Protein AF-H6URY9-F1 (afdb_monomer)

Nearest PDB structures (foldseek):
  5y58-assembly3_F  TM=8.032E-01  e=5.642E-07  Saccharomyces cerevisiae S288C
  6erh-assembly1_A  TM=6.599E-01  e=1.636E-07  Homo sapiens
  6erh-assembly2_C  TM=6.118E-01  e=6.758E-08  Homo sapiens
  8asc-assembly1_A  TM=6.530E-01  e=1.735E-07  Homo sapiens
  7axz-assembly1_A  TM=6.475E-01  e=1.735E-07  Homo sapiens

Secondary structure (DSSP, 8-state):
-----------SSHHHHHTTS----PPPPEEEEEEEESSSS-EEEEEEEES--PPPPPPPPPB-TTS-TT-TT---BPP-----B-SS-TT-BPPGGG--EEEEETTEEEEE-HHHHHHHS------EEEEEEEEGGGS-GGG--S--EEEEEPTT-HHHHHHHHHHHHHHHHTTEEEEE-

Organism: Nicotiana benthamiana (NCBI:txid4100)

Solvent-accessible surface area (backbone atoms only — not comparable to full-atom values): 11894 Å² total; per-residue (Å²): 135,86,82,83,81,85,80,91,76,90,66,95,45,79,73,57,46,62,72,66,60,71,67,83,89,70,81,81,60,70,80,43,77,50,51,38,30,69,46,102,84,46,66,37,45,29,33,30,30,63,73,46,75,90,83,75,79,82,80,85,77,62,74,50,88,84,56,72,92,84,50,96,79,66,69,48,62,67,83,84,85,86,86,51,56,42,89,91,43,75,87,44,72,57,58,76,88,79,62,66,54,66,45,74,60,82,96,44,73,48,75,46,49,73,68,57,50,61,71,71,48,86,80,81,78,96,60,43,36,53,76,48,76,44,55,48,83,78,64,52,79,87,74,67,84,72,75,49,68,42,82,42,46,38,88,89,42,64,67,29,39,51,54,51,50,52,51,55,48,52,29,60,74,70,48,38,39,77,44,69,80

pLDDT: mean 84.29, std 11.4, range [41.81, 96.44]

Sequence (181 aa):
SNKSSSKVVHVETPTSLLGALRTRNISPVTIYRGDFEVSSQLKIKGWVYKKTSEEKFPTLKKYSEKAPPTDKFATHEIKVDYEYKSIEDPNKVVPPEQRIKGFRYGPQVVPISSAELEAVKFKPEKSVKLLGFTDASNIMRHYYLKDVNIFIAEPGNKKAILALSSLARAMKEMNKVAIVR

InterPro domains:
  IPR006164 Ku70/Ku80, DNA-binding domain [PF02735] (40-181)
  IPR016194 SPOC-like, C-terminal domain superfamily [G3DSA:2.40.290.10] (29-181)
  IPR016194 SPOC-like, C-terminal domain superfamily [SSF100939] (28-181)

Mean predicted aligned error: 11.03 Å

Radius of gyration: 26.51 Å; Cα contacts (8 Å, |Δi|>4): 180; chains: 1; bounding box: 69×48×67 Å

Structure (mmCIF, N/CA/C/O backbone):
data_AF-H6URY9-F1
#
_entry.id   AF-H6URY9-F1
#
loop_
_atom_site.group_PDB
_atom_site.id
_atom_site.type_symbol
_atom_site.label_atom_id
_atom_site.label_alt_id
_atom_site.label_comp_id
_atom_site.label_asym_id
_atom_site.label_entity_id
_atom_site.label_seq_id
_atom_site.pdbx_PDB_ins_code
_atom_site.Cartn_x
_atom_site.Cartn_y
_atom_site.Cartn_z
_atom_site.occupancy
_atom_site.B_iso_or_equiv
_atom_site.auth_seq_id
_atom_site.auth_comp_id
_atom_site.auth_asym_id
_atom_site.auth_atom_id
_atom_site.pdbx_PDB_model_num
ATOM 1 N N . SER A 1 1 ? 29.667 -2.162 27.105 1.00 41.81 1 SER A N 1
ATOM 2 C CA . SER A 1 1 ? 29.555 -3.520 27.675 1.00 41.81 1 SER A CA 1
ATOM 3 C C . SER A 1 1 ? 28.432 -4.253 26.953 1.00 41.81 1 SER A C 1
ATOM 5 O O . SER A 1 1 ? 27.267 -4.017 27.250 1.00 41.81 1 SER A O 1
ATOM 7 N N . ASN A 1 2 ? 28.759 -5.040 25.921 1.00 44.47 2 ASN A N 1
ATOM 8 C CA . ASN A 1 2 ? 27.774 -5.823 25.167 1.00 44.47 2 ASN A CA 1
ATOM 9 C C . ASN A 1 2 ? 27.495 -7.119 25.933 1.00 44.47 2 ASN A C 1
ATOM 11 O O . ASN A 1 2 ? 28.266 -8.069 25.848 1.00 44.47 2 ASN A O 1
ATOM 15 N N . LYS A 1 3 ? 26.407 -7.146 26.708 1.00 51.72 3 LYS A N 1
ATOM 16 C CA . LYS A 1 3 ? 25.927 -8.372 27.353 1.00 51.72 3 LYS A CA 1
ATOM 17 C C . LYS A 1 3 ? 25.322 -9.281 26.281 1.00 51.72 3 LYS A C 1
ATOM 19 O O . LYS A 1 3 ? 24.212 -9.038 25.816 1.00 51.72 3 LYS A O 1
ATOM 24 N N . SER A 1 4 ? 26.047 -10.317 25.876 1.00 56.28 4 SER A N 1
ATOM 25 C CA . SER A 1 4 ? 25.497 -11.403 25.067 1.00 56.28 4 SER A CA 1
ATOM 26 C C . SER A 1 4 ? 24.510 -12.210 25.915 1.00 56.28 4 SER A C 1
ATOM 28 O O . SER A 1 4 ? 24.915 -12.851 26.882 1.00 56.28 4 SER A O 1
ATOM 30 N N . SER A 1 5 ? 23.219 -12.176 25.581 1.00 62.44 5 SER A N 1
ATOM 31 C CA . SER A 1 5 ? 22.217 -13.055 26.194 1.00 62.44 5 SER A CA 1
ATOM 32 C C . SER A 1 5 ? 22.047 -14.315 25.345 1.00 62.44 5 SER A C 1
ATOM 34 O O . SER A 1 5 ? 21.659 -14.209 24.179 1.00 62.44 5 SER A O 1
ATOM 36 N N . SER A 1 6 ? 22.283 -15.495 25.913 1.00 63.84 6 SER A N 1
ATOM 37 C CA . SER A 1 6 ? 21.872 -16.770 25.320 1.00 63.84 6 SER A CA 1
ATOM 38 C C . SER A 1 6 ? 20.528 -17.201 25.914 1.00 63.84 6 SER A C 1
ATOM 40 O O . SER A 1 6 ? 20.263 -17.010 27.100 1.00 63.84 6 SER A O 1
ATOM 42 N N . LYS A 1 7 ? 19.644 -17.753 25.078 1.00 65.69 7 LYS A N 1
ATOM 43 C CA . LYS A 1 7 ? 18.378 -18.360 25.506 1.00 65.69 7 LYS A CA 1
ATOM 44 C C . LYS A 1 7 ? 18.377 -19.803 25.024 1.00 65.69 7 LYS A C 1
ATOM 46 O O . LYS A 1 7 ? 18.413 -20.036 23.820 1.00 65.69 7 LYS A O 1
ATOM 51 N N . VAL A 1 8 ? 18.352 -20.749 25.957 1.00 75.06 8 VAL A N 1
ATOM 52 C CA . VAL A 1 8 ? 18.212 -22.175 25.644 1.00 75.06 8 VAL A CA 1
ATOM 53 C C . VAL A 1 8 ? 16.733 -22.451 25.383 1.00 75.06 8 VAL A C 1
ATOM 55 O O . VAL A 1 8 ? 15.881 -22.080 26.190 1.00 75.06 8 VAL A O 1
ATOM 58 N N . VAL A 1 9 ? 16.421 -23.041 24.231 1.00 70.19 9 VAL A N 1
ATOM 59 C CA . VAL A 1 9 ? 15.061 -23.446 23.856 1.00 70.19 9 VAL A CA 1
ATOM 60 C C . VAL A 1 9 ? 15.111 -24.934 23.545 1.00 70.19 9 VAL A C 1
ATOM 62 O O . VAL A 1 9 ? 15.796 -25.340 22.609 1.00 70.19 9 VAL A O 1
ATOM 65 N N . HIS A 1 10 ? 14.416 -25.743 24.344 1.00 74.75 10 HIS A N 1
ATOM 66 C CA . HIS A 1 10 ? 14.237 -27.160 24.048 1.00 74.75 10 HIS A CA 1
ATOM 67 C C . HIS A 1 10 ? 13.229 -27.310 22.912 1.00 74.75 10 HIS A C 1
ATOM 69 O O . HIS A 1 10 ? 12.157 -26.708 22.930 1.00 74.75 10 HIS A O 1
ATOM 75 N N . VAL A 1 11 ? 13.618 -28.077 21.899 1.00 75.50 11 VAL A N 1
ATOM 76 C CA . VAL A 1 11 ? 12.842 -28.298 20.684 1.00 75.50 11 VAL A CA 1
ATOM 77 C C . VAL A 1 11 ? 12.473 -29.776 20.637 1.00 75.50 11 VAL A C 1
ATOM 79 O O . VAL A 1 11 ? 13.359 -30.621 20.586 1.00 75.50 11 VAL A O 1
ATOM 82 N N . GLU A 1 12 ? 11.175 -30.077 20.668 1.00 78.25 12 GLU A N 1
ATOM 83 C CA . GLU A 1 12 ? 10.654 -31.454 20.631 1.00 78.25 12 GLU A CA 1
ATOM 84 C C . GLU A 1 12 ? 10.686 -32.061 19.217 1.00 78.25 12 GLU A C 1
ATOM 86 O O . GLU A 1 12 ? 10.840 -33.270 19.068 1.00 78.25 12 GLU A O 1
ATOM 91 N N . THR A 1 13 ? 10.598 -31.229 18.170 1.00 79.94 13 THR A N 1
ATOM 92 C CA . THR A 1 13 ? 10.466 -31.672 16.772 1.00 79.94 13 THR A CA 1
ATOM 93 C C . THR A 1 13 ? 11.401 -30.873 15.853 1.00 79.94 13 THR A C 1
ATOM 95 O O . THR A 1 13 ? 11.504 -29.657 16.012 1.00 79.94 13 THR A O 1
ATOM 98 N N . PRO A 1 14 ? 12.043 -31.475 14.831 1.00 71.81 14 PRO A N 1
ATOM 99 C CA . PRO A 1 14 ? 12.942 -30.755 13.916 1.00 71.81 14 PRO A CA 1
ATOM 100 C C . PRO A 1 14 ? 12.307 -29.537 13.219 1.00 71.81 14 PRO A C 1
ATOM 102 O O . PRO A 1 14 ? 12.987 -28.555 12.936 1.00 71.81 14 PRO A O 1
ATOM 105 N N . THR A 1 15 ? 10.993 -29.546 12.986 1.00 72.38 15 THR A N 1
ATOM 106 C CA . THR A 1 15 ? 10.238 -28.400 12.448 1.00 72.38 15 THR A CA 1
ATOM 107 C C . THR A 1 15 ? 10.170 -27.217 13.408 1.00 72.38 15 THR A C 1
ATOM 109 O O . THR A 1 15 ? 10.201 -26.073 12.958 1.00 72.38 15 THR A O 1
ATOM 112 N N . SER A 1 16 ? 10.150 -27.441 14.723 1.00 68.69 16 SER A N 1
ATOM 113 C CA . SER A 1 16 ? 10.204 -26.354 15.709 1.00 68.69 16 SER A CA 1
ATOM 114 C C . SER A 1 16 ? 11.592 -25.696 15.761 1.00 68.69 16 SER A C 1
ATOM 116 O O . SER A 1 16 ? 11.716 -24.559 16.217 1.00 68.69 16 SER A O 1
ATOM 118 N N . LEU A 1 17 ? 12.621 -26.347 15.200 1.00 68.75 17 LEU A N 1
ATOM 119 C CA . LEU A 1 17 ? 13.966 -25.790 15.023 1.00 68.75 17 LEU A CA 1
ATOM 120 C C . LEU A 1 17 ? 13.996 -24.699 13.937 1.00 68.75 17 LEU A C 1
ATOM 122 O O . LEU A 1 17 ? 14.760 -23.743 14.053 1.00 68.75 17 LEU A O 1
ATOM 126 N N . LEU A 1 18 ? 13.100 -24.755 12.942 1.00 64.38 18 LEU A N 1
ATOM 127 C CA . LEU A 1 18 ? 12.929 -23.661 11.973 1.00 64.38 18 LEU A CA 1
ATOM 128 C C . LEU A 1 18 ? 12.463 -22.364 12.654 1.00 64.38 18 LEU A C 1
ATOM 130 O O . LEU A 1 18 ? 12.861 -21.282 12.237 1.00 64.38 18 LEU A O 1
ATOM 134 N N . GLY A 1 19 ? 11.685 -22.461 13.738 1.00 61.69 19 GLY A N 1
ATOM 135 C CA . GLY A 1 19 ? 11.339 -21.315 14.588 1.00 61.69 19 GLY A CA 1
ATOM 136 C C . GLY A 1 19 ? 12.490 -20.831 15.484 1.00 61.69 19 GLY A C 1
ATOM 137 O O . GLY A 1 19 ? 12.445 -19.707 15.984 1.00 61.69 19 GLY A O 1
ATOM 138 N N . ALA A 1 20 ? 13.526 -21.656 15.683 1.00 62.00 20 ALA A N 1
ATOM 139 C CA . ALA A 1 20 ? 14.731 -21.304 16.436 1.00 62.00 20 ALA A CA 1
ATOM 140 C C . ALA A 1 20 ? 15.759 -20.540 15.580 1.00 62.00 20 ALA A C 1
ATOM 142 O O . ALA A 1 20 ? 16.543 -19.754 16.121 1.00 62.00 20 ALA A O 1
ATOM 143 N N . LEU A 1 21 ? 15.727 -20.709 14.251 1.00 61.88 21 LEU A N 1
ATOM 144 C CA . LEU A 1 21 ? 16.451 -19.860 13.305 1.00 61.88 21 LEU A CA 1
ATOM 145 C C . LEU A 1 21 ? 15.801 -18.478 13.292 1.00 61.88 21 LEU A C 1
ATOM 147 O O . LEU A 1 21 ? 14.872 -18.191 12.539 1.00 61.88 21 LEU A O 1
ATOM 151 N N . ARG A 1 22 ? 16.281 -17.606 14.177 1.00 57.78 22 ARG A N 1
ATOM 152 C CA . ARG A 1 22 ? 15.787 -16.237 14.268 1.00 57.78 22 ARG A CA 1
ATOM 153 C C . ARG A 1 22 ? 16.177 -15.497 12.990 1.00 57.78 22 ARG A C 1
ATOM 155 O O . ARG A 1 22 ? 17.324 -15.083 12.830 1.00 57.78 22 ARG A O 1
ATOM 162 N N . THR A 1 23 ? 15.215 -15.319 12.089 1.00 61.81 23 THR A N 1
ATOM 163 C CA . THR A 1 23 ? 15.325 -14.354 10.994 1.00 61.81 23 THR A CA 1
ATOM 164 C C . THR A 1 23 ? 15.717 -13.001 11.582 1.00 61.81 23 THR A C 1
ATOM 166 O O . THR A 1 23 ? 15.309 -12.660 12.696 1.00 61.81 23 THR A O 1
ATOM 169 N N . ARG A 1 24 ? 16.546 -12.242 10.862 1.00 66.44 24 ARG A N 1
ATOM 170 C CA . ARG A 1 24 ? 17.051 -10.931 11.288 1.00 66.44 24 ARG A CA 1
ATOM 171 C C . ARG A 1 24 ? 15.932 -10.108 11.944 1.00 66.44 24 ARG A C 1
ATOM 173 O O . ARG A 1 24 ? 14.923 -9.817 11.313 1.00 66.44 24 ARG A O 1
ATOM 180 N N . ASN A 1 25 ? 16.110 -9.717 13.208 1.00 70.50 25 ASN A N 1
ATOM 181 C CA . ASN A 1 25 ? 15.161 -8.821 13.871 1.00 70.50 25 ASN A CA 1
ATOM 182 C C . ASN A 1 25 ? 15.296 -7.427 13.249 1.00 70.50 25 ASN A C 1
ATOM 184 O O . ASN A 1 25 ? 16.248 -6.701 13.543 1.00 70.50 25 ASN A O 1
ATOM 188 N N . ILE A 1 26 ? 14.349 -7.059 12.393 1.00 76.94 26 ILE A N 1
ATOM 189 C CA . ILE A 1 26 ? 14.251 -5.722 11.808 1.00 76.94 26 ILE A CA 1
ATOM 190 C C . ILE A 1 26 ? 13.142 -4.974 12.546 1.00 76.94 26 ILE A C 1
ATOM 192 O O . ILE A 1 26 ? 12.042 -5.497 12.726 1.00 76.94 26 ILE A O 1
ATOM 196 N N . SER A 1 27 ? 13.428 -3.751 12.995 1.00 82.94 27 SER A N 1
ATOM 197 C CA . SER A 1 27 ? 12.398 -2.888 13.564 1.00 82.94 27 SER A CA 1
ATOM 198 C C . SER A 1 27 ? 11.383 -2.515 12.477 1.00 82.94 27 SER A C 1
ATOM 200 O O . SER A 1 27 ? 11.773 -2.121 11.375 1.00 82.94 27 SER A O 1
ATOM 202 N N . PRO A 1 28 ? 10.073 -2.639 12.745 1.00 82.69 28 PRO A N 1
ATOM 203 C CA . PRO A 1 28 ? 9.065 -2.347 11.740 1.00 82.69 28 PRO A CA 1
ATOM 204 C C . PRO A 1 28 ? 9.096 -0.859 11.378 1.00 82.69 28 PRO A C 1
ATOM 206 O O . PRO A 1 28 ? 9.055 0.016 12.245 1.00 82.69 28 PRO A O 1
ATOM 209 N N . VAL A 1 29 ? 9.147 -0.572 10.077 1.00 86.19 29 VAL A N 1
ATOM 210 C CA . VAL A 1 29 ? 9.140 0.794 9.541 1.00 86.19 29 VAL A CA 1
ATOM 211 C C . VAL A 1 29 ? 7.721 1.180 9.129 1.00 86.19 29 VAL A C 1
ATOM 213 O O . VAL A 1 29 ? 6.971 0.372 8.579 1.00 86.19 29 VAL A O 1
ATOM 216 N N . THR A 1 30 ? 7.348 2.432 9.393 1.00 88.12 30 THR A N 1
ATOM 217 C CA . THR A 1 30 ? 6.050 2.982 8.988 1.00 88.12 30 THR A CA 1
ATOM 218 C C . THR A 1 30 ? 5.981 3.157 7.471 1.00 88.12 30 THR A C 1
ATOM 220 O O . THR A 1 30 ? 6.820 3.851 6.898 1.00 88.12 30 THR A O 1
ATOM 223 N N . ILE A 1 31 ? 4.953 2.596 6.839 1.00 90.31 31 ILE A N 1
ATOM 224 C CA . ILE A 1 31 ? 4.643 2.762 5.408 1.00 90.31 31 ILE A CA 1
ATOM 225 C C . ILE A 1 31 ? 3.962 4.109 5.158 1.00 90.31 31 ILE A C 1
ATOM 227 O O . ILE A 1 31 ? 4.201 4.770 4.149 1.00 90.31 31 ILE A O 1
ATOM 231 N N . TYR A 1 32 ? 3.096 4.500 6.091 1.00 91.44 32 TYR A N 1
ATOM 232 C CA . TYR A 1 32 ? 2.305 5.717 6.025 1.00 91.44 32 TYR A CA 1
ATOM 233 C C . TYR A 1 32 ? 2.248 6.367 7.402 1.00 91.44 32 TYR A C 1
ATOM 235 O O . TYR A 1 32 ? 2.136 5.679 8.420 1.00 91.44 32 TYR A O 1
ATOM 243 N N . ARG A 1 33 ? 2.335 7.696 7.411 1.00 91.88 33 ARG A N 1
ATOM 244 C CA . ARG A 1 33 ? 2.079 8.551 8.566 1.00 91.88 33 ARG A CA 1
ATOM 245 C C . ARG A 1 33 ? 1.197 9.684 8.078 1.00 91.88 33 ARG A C 1
ATOM 247 O O . ARG A 1 33 ? 1.609 10.418 7.182 1.00 91.88 33 ARG A O 1
ATOM 254 N N . GLY A 1 34 ? 0.013 9.806 8.647 1.00 91.62 34 GLY A N 1
ATOM 255 C CA . GLY A 1 34 ? -0.914 10.848 8.249 1.00 91.62 34 GLY A CA 1
ATOM 256 C C . GLY A 1 34 ? -2.291 10.621 8.834 1.00 91.62 34 GLY A C 1
ATOM 257 O O . GLY A 1 34 ? -2.450 9.929 9.842 1.00 91.62 34 GLY A O 1
ATOM 258 N N . ASP A 1 35 ? -3.275 11.218 8.188 1.00 92.38 35 ASP A N 1
ATOM 259 C CA . ASP A 1 35 ? -4.636 11.254 8.684 1.00 92.38 35 ASP A CA 1
ATOM 260 C C . ASP A 1 35 ? -5.464 10.150 8.016 1.00 92.38 35 ASP A C 1
ATOM 262 O O . ASP A 1 35 ? -5.483 10.005 6.794 1.00 92.38 35 ASP A O 1
ATOM 266 N N . PHE A 1 36 ? -6.160 9.369 8.835 1.00 92.38 36 PHE A N 1
ATOM 267 C CA . PHE A 1 36 ? -7.262 8.520 8.415 1.00 92.38 36 PHE A CA 1
ATOM 268 C C . PHE A 1 36 ? -8.526 9.369 8.335 1.00 92.38 36 PHE A C 1
ATOM 270 O O . PHE A 1 36 ? -9.047 9.828 9.358 1.00 92.38 36 PHE A O 1
ATOM 277 N N . GLU A 1 37 ? -8.988 9.609 7.114 1.00 92.56 37 GLU A N 1
ATOM 278 C CA . GLU A 1 37 ? -10.160 10.434 6.843 1.00 92.56 37 GLU A CA 1
ATOM 279 C C . GLU A 1 37 ? -11.407 9.547 6.814 1.00 92.56 37 GLU A C 1
ATOM 281 O O . GLU A 1 37 ? -11.622 8.781 5.873 1.00 92.56 37 GLU A O 1
ATOM 286 N N . VAL A 1 38 ? -12.228 9.649 7.861 1.00 89.50 38 VAL A N 1
ATOM 287 C CA . VAL A 1 38 ? -13.549 9.000 7.919 1.00 89.50 38 VAL A CA 1
ATOM 288 C C . VAL A 1 38 ? -14.576 9.849 7.173 1.00 89.50 38 VAL A C 1
ATOM 290 O O . VAL A 1 38 ? -15.423 9.333 6.454 1.00 89.50 38 VAL A O 1
ATOM 293 N N . SER A 1 39 ? -14.484 11.167 7.343 1.00 87.25 39 SER A N 1
ATOM 294 C CA . SER A 1 39 ? -15.251 12.170 6.609 1.00 87.25 39 SER A CA 1
ATOM 295 C C . SER A 1 39 ? -14.394 13.423 6.432 1.00 87.25 39 SER A C 1
ATOM 297 O O . SER A 1 39 ? -13.348 13.557 7.070 1.00 87.25 39 SER A O 1
ATOM 299 N N . SER A 1 40 ? -14.842 14.387 5.623 1.00 85.62 40 SER A N 1
ATOM 300 C CA . SER A 1 40 ? -14.128 15.662 5.436 1.00 85.62 40 SER A CA 1
ATOM 301 C C . SER A 1 40 ? -13.874 16.423 6.748 1.00 85.62 40 SER A C 1
ATOM 303 O O . SER A 1 40 ? -12.955 17.236 6.815 1.00 85.62 40 SER A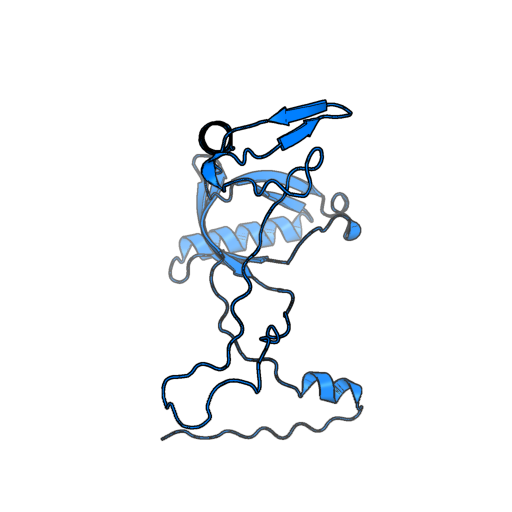 O 1
ATOM 305 N N . GLN A 1 41 ? -14.670 16.154 7.789 1.00 90.69 41 GLN A N 1
ATOM 306 C CA . GLN A 1 41 ? -14.566 16.777 9.111 1.00 90.69 41 GLN A CA 1
ATOM 307 C C . GLN A 1 41 ? -13.866 15.881 10.144 1.00 90.69 41 GLN A C 1
ATOM 309 O O . GLN A 1 41 ? -13.242 16.392 11.073 1.00 90.69 41 GLN A O 1
ATOM 314 N N . LEU A 1 42 ? -13.953 14.554 10.000 1.00 89.94 42 LEU A N 1
ATOM 315 C CA . LEU A 1 42 ? -13.395 13.599 10.953 1.00 89.94 42 LEU A CA 1
ATOM 316 C C . LEU A 1 42 ? -12.096 12.989 10.418 1.00 89.94 42 LEU A C 1
ATOM 318 O O . LEU A 1 42 ? -12.109 12.060 9.606 1.00 89.94 42 LEU A O 1
ATOM 322 N N . LYS A 1 43 ? -10.976 13.495 10.941 1.00 92.62 43 LYS A N 1
ATOM 323 C CA . LYS A 1 43 ? -9.619 13.034 10.631 1.00 92.62 43 LYS A CA 1
ATOM 324 C C . LYS A 1 43 ? -8.944 12.467 11.876 1.00 92.62 43 LYS A C 1
ATOM 326 O O . LYS A 1 43 ? -8.875 13.134 12.909 1.00 92.62 43 LYS A O 1
ATOM 331 N N . ILE A 1 44 ? -8.442 11.239 11.785 1.00 93.62 44 ILE A N 1
ATOM 332 C CA . ILE A 1 44 ? -7.780 10.535 12.890 1.00 93.62 44 ILE A CA 1
ATOM 333 C C . ILE A 1 44 ? -6.315 10.309 12.525 1.00 93.62 44 ILE A C 1
ATOM 335 O O . ILE A 1 44 ? -6.016 9.604 11.570 1.00 93.62 44 ILE A O 1
ATOM 339 N N . LYS A 1 45 ? -5.381 10.854 13.306 1.00 92.94 45 LYS A N 1
ATOM 340 C CA . LYS A 1 45 ? -3.947 10.656 13.052 1.00 92.94 45 LYS A CA 1
ATOM 341 C C . LYS A 1 45 ? -3.523 9.212 13.306 1.00 92.94 45 LYS A C 1
ATOM 343 O O . LYS A 1 45 ? -3.706 8.694 14.413 1.00 92.94 45 LYS A O 1
ATOM 348 N N . GLY A 1 46 ? -2.906 8.578 12.313 1.00 92.19 46 GLY A N 1
ATOM 349 C CA . GLY A 1 46 ? -2.465 7.193 12.412 1.00 92.19 46 GLY A CA 1
ATOM 350 C C . GLY A 1 46 ? -1.239 6.856 11.574 1.00 92.19 46 GLY A C 1
ATOM 351 O O . GLY A 1 46 ? -0.873 7.525 10.604 1.00 92.19 46 GLY A O 1
ATOM 352 N N . TRP A 1 47 ? -0.563 5.804 12.010 1.00 94.00 47 TRP A N 1
ATOM 353 C CA . TRP A 1 47 ? 0.628 5.234 11.413 1.00 94.00 47 TRP A CA 1
ATOM 354 C C . TRP A 1 47 ? 0.325 3.813 10.938 1.00 94.00 47 TRP A C 1
ATOM 356 O O . TRP A 1 47 ? -0.326 3.028 11.630 1.00 94.00 47 TRP A O 1
ATOM 366 N N . VAL A 1 48 ? 0.828 3.468 9.756 1.00 93.06 48 VAL A N 1
ATOM 367 C CA . VAL A 1 48 ? 0.658 2.140 9.158 1.00 93.06 48 VAL A CA 1
ATOM 368 C C . VAL A 1 48 ? 1.980 1.400 9.174 1.00 93.06 48 VAL A C 1
ATOM 370 O O . VAL A 1 48 ? 2.981 1.909 8.670 1.00 93.06 48 VAL A O 1
ATOM 373 N N . TYR A 1 49 ? 1.967 0.176 9.683 1.00 93.00 49 TYR A N 1
ATOM 374 C CA . TYR A 1 49 ? 3.110 -0.728 9.724 1.00 93.00 49 TYR A CA 1
ATOM 375 C C . TYR A 1 49 ? 2.841 -1.978 8.892 1.00 93.00 49 TYR A C 1
ATOM 377 O O . TYR A 1 49 ? 1.699 -2.424 8.791 1.00 93.00 49 TYR A O 1
ATOM 385 N N . LYS A 1 50 ? 3.889 -2.591 8.336 1.00 91.38 50 LYS A N 1
ATOM 386 C CA . LYS A 1 50 ? 3.768 -3.932 7.747 1.00 91.38 50 LYS A CA 1
ATOM 387 C C . LYS A 1 50 ? 3.700 -4.972 8.859 1.00 91.38 50 LYS A C 1
ATOM 389 O O . LYS A 1 50 ? 4.575 -4.994 9.721 1.00 91.38 50 LYS A O 1
ATOM 394 N N . LYS A 1 51 ? 2.688 -5.839 8.823 1.00 88.94 51 LYS A N 1
ATOM 395 C CA . LYS A 1 51 ? 2.609 -7.021 9.696 1.00 88.94 51 LYS A CA 1
ATOM 396 C C . LYS A 1 51 ? 3.345 -8.196 9.084 1.00 88.94 51 LYS A C 1
ATOM 398 O O . LYS A 1 51 ? 4.068 -8.904 9.773 1.00 88.94 51 LYS A O 1
ATOM 403 N N . THR A 1 52 ? 3.112 -8.404 7.796 1.00 86.38 52 THR A N 1
ATOM 404 C CA . THR A 1 52 ? 3.722 -9.471 7.016 1.00 86.38 52 THR A CA 1
ATOM 405 C C . THR A 1 52 ? 4.487 -8.840 5.869 1.00 86.38 52 THR A C 1
ATOM 407 O O . THR A 1 52 ? 4.052 -7.845 5.290 1.00 86.38 52 THR A O 1
ATOM 410 N N . SER A 1 53 ? 5.639 -9.406 5.557 1.00 83.88 53 SER A N 1
ATOM 411 C CA . SER A 1 53 ? 6.395 -9.090 4.355 1.00 83.88 53 SER A CA 1
ATOM 412 C C . SER A 1 53 ? 7.019 -10.386 3.883 1.00 83.88 53 SER A C 1
ATOM 414 O O . SER A 1 53 ? 7.481 -11.177 4.704 1.00 83.88 53 SER A O 1
ATOM 416 N N . GLU A 1 54 ? 7.035 -10.593 2.575 1.00 84.38 54 GLU A N 1
ATOM 417 C CA . GLU A 1 54 ? 7.833 -11.652 1.973 1.00 84.38 54 GLU A CA 1
ATOM 418 C C . GLU A 1 54 ? 9.320 -11.381 2.254 1.00 84.38 54 GLU A C 1
ATOM 420 O O . GLU A 1 54 ? 9.831 -10.304 1.925 1.00 84.38 54 GLU A O 1
ATOM 425 N N . GLU A 1 55 ? 9.997 -12.337 2.893 1.00 82.44 55 GLU A N 1
ATOM 426 C CA . GLU A 1 55 ? 11.442 -12.283 3.109 1.00 82.44 55 GLU A CA 1
ATOM 427 C C . GLU A 1 55 ? 12.135 -12.771 1.838 1.00 82.44 55 GLU A C 1
ATOM 429 O O . GLU A 1 55 ? 11.913 -13.894 1.383 1.00 82.44 55 GLU A O 1
ATOM 434 N N . LYS A 1 56 ? 12.968 -11.915 1.247 1.00 83.25 56 LYS A N 1
ATOM 435 C CA . LYS A 1 56 ? 13.717 -12.245 0.034 1.00 83.25 56 LYS A CA 1
ATOM 436 C C . LYS A 1 56 ? 15.141 -12.618 0.395 1.00 83.25 56 LYS A C 1
ATOM 438 O O . LYS A 1 56 ? 15.789 -11.927 1.180 1.00 83.25 56 LYS A O 1
ATOM 443 N N . PHE A 1 57 ? 15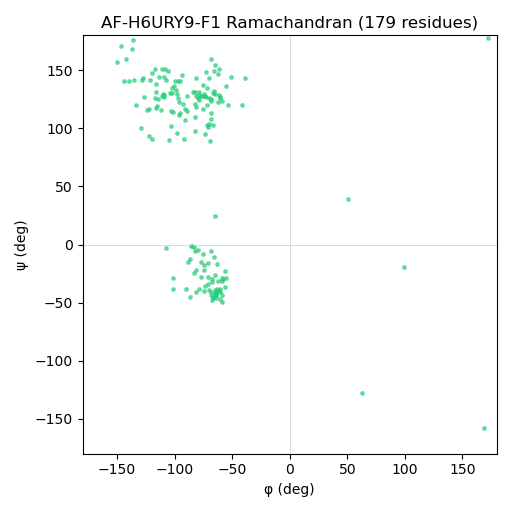.646 -13.677 -0.225 1.00 80.88 57 PHE A N 1
ATOM 444 C CA . PHE A 1 57 ? 17.048 -14.045 -0.088 1.00 80.88 57 PHE A CA 1
ATOM 445 C C . PHE A 1 57 ? 17.963 -12.935 -0.632 1.00 80.88 57 PHE A C 1
ATOM 447 O O . PHE A 1 57 ? 17.602 -12.265 -1.607 1.00 80.88 57 PHE A O 1
ATOM 454 N N . PRO A 1 58 ? 19.153 -12.733 -0.037 1.00 82.94 58 PRO A N 1
ATOM 455 C CA . PRO A 1 58 ? 20.159 -11.838 -0.594 1.00 82.94 58 PRO A CA 1
ATOM 456 C C . PRO A 1 58 ? 20.505 -12.215 -2.039 1.00 82.94 58 PRO A C 1
ATOM 458 O O . PRO A 1 58 ? 20.698 -13.389 -2.355 1.00 82.94 58 PRO A O 1
ATOM 461 N N . THR A 1 59 ? 20.608 -11.217 -2.918 1.00 83.00 59 THR A N 1
ATOM 462 C CA . THR A 1 59 ? 20.970 -11.442 -4.322 1.00 83.00 59 THR A CA 1
ATOM 463 C C . THR A 1 59 ? 22.411 -11.935 -4.433 1.00 83.00 59 THR A C 1
ATOM 465 O O . THR A 1 59 ? 23.330 -11.308 -3.905 1.00 83.00 59 THR A O 1
ATOM 468 N N . LEU A 1 60 ? 22.625 -13.020 -5.178 1.00 82.56 60 LEU A N 1
ATOM 469 C CA . LEU A 1 60 ? 23.961 -13.497 -5.529 1.00 82.56 60 LEU A CA 1
ATOM 470 C C . LEU A 1 60 ? 24.593 -12.551 -6.559 1.00 82.56 60 LEU A C 1
ATOM 472 O O . LEU A 1 60 ? 24.050 -12.353 -7.648 1.00 82.56 60 LEU A O 1
ATOM 476 N N . LYS A 1 61 ? 25.739 -11.954 -6.220 1.00 81.62 61 LYS A N 1
ATOM 477 C CA . LYS A 1 61 ? 26.520 -11.145 -7.164 1.00 81.62 61 LYS A CA 1
ATOM 478 C C . LYS A 1 61 ? 27.377 -12.053 -8.047 1.00 81.62 61 LYS A C 1
ATOM 480 O O . LYS A 1 61 ? 27.900 -13.061 -7.580 1.00 81.62 61 LYS A O 1
ATOM 485 N N . LYS A 1 62 ? 27.531 -11.688 -9.322 1.00 81.75 62 LYS A N 1
ATOM 486 C CA . LYS A 1 62 ? 28.438 -12.382 -10.245 1.00 81.75 62 LYS A CA 1
ATOM 487 C C . LYS A 1 62 ? 29.878 -11.947 -9.955 1.00 81.75 62 LYS A C 1
ATOM 489 O O . LYS A 1 62 ? 30.157 -10.748 -9.946 1.00 81.75 62 LYS A O 1
ATOM 494 N N . TYR A 1 63 ? 30.763 -12.919 -9.757 1.00 80.00 63 TYR A N 1
ATOM 495 C CA . TYR A 1 63 ? 32.188 -12.715 -9.500 1.00 80.00 63 TYR A CA 1
ATOM 496 C C . TYR A 1 63 ? 33.030 -13.245 -10.664 1.00 80.00 63 TYR A C 1
ATOM 498 O O . TYR A 1 63 ? 32.666 -14.248 -11.280 1.00 80.00 63 TYR A O 1
ATOM 506 N N . SER A 1 64 ? 34.138 -12.564 -10.968 1.00 77.94 64 SER A N 1
ATOM 507 C CA . SER A 1 64 ? 35.141 -13.010 -11.945 1.00 77.94 64 SER A CA 1
ATOM 508 C C . SER A 1 64 ? 36.479 -13.259 -11.257 1.00 77.94 64 SER A C 1
ATOM 510 O O . SER A 1 64 ? 36.980 -12.391 -10.548 1.00 77.94 64 SER A O 1
ATOM 512 N N . GLU A 1 65 ? 37.086 -14.413 -11.526 1.00 71.75 65 GLU A N 1
ATOM 513 C CA . GLU A 1 65 ? 38.422 -14.791 -11.036 1.00 71.75 65 GLU A CA 1
ATOM 514 C C . GLU A 1 65 ? 39.562 -14.157 -11.854 1.00 71.75 65 GLU A C 1
ATOM 516 O O . GLU A 1 65 ? 40.731 -14.302 -11.516 1.00 71.75 65 GLU A O 1
ATOM 521 N N . LYS A 1 66 ? 39.242 -13.437 -12.941 1.00 70.81 66 LYS A N 1
ATOM 522 C CA . LYS A 1 66 ? 40.233 -12.832 -13.852 1.00 70.81 66 LYS A CA 1
ATOM 523 C C . LYS A 1 66 ? 40.782 -11.479 -13.380 1.00 70.81 66 LYS A C 1
ATOM 525 O O . LYS A 1 66 ? 41.589 -10.881 -14.089 1.00 70.81 66 LYS A O 1
ATOM 530 N N . ALA A 1 67 ? 40.316 -10.953 -12.247 1.00 62.25 67 ALA A N 1
ATOM 531 C CA . ALA A 1 67 ? 40.823 -9.694 -11.710 1.00 62.25 67 ALA A CA 1
ATOM 532 C C . ALA A 1 67 ? 42.210 -9.911 -11.066 1.00 62.25 67 ALA A C 1
ATOM 534 O O . ALA A 1 67 ? 42.393 -10.911 -10.372 1.00 62.25 67 ALA A O 1
ATOM 535 N N . PRO A 1 68 ? 43.197 -9.016 -11.275 1.00 64.06 68 PRO A N 1
ATOM 536 C CA . PRO A 1 68 ? 44.520 -9.177 -10.684 1.00 64.06 68 PRO A CA 1
ATOM 537 C C . PRO A 1 68 ? 44.430 -9.169 -9.148 1.00 64.06 68 PRO A C 1
ATOM 539 O O . PRO A 1 68 ? 43.881 -8.219 -8.585 1.00 64.06 68 PRO A O 1
ATOM 542 N N . PRO A 1 69 ? 45.000 -10.165 -8.447 1.00 60.22 69 PRO A N 1
ATOM 543 C CA . PRO A 1 69 ? 44.912 -10.273 -6.986 1.00 60.22 69 PRO A CA 1
ATOM 544 C C . PRO A 1 69 ? 45.685 -9.174 -6.230 1.00 60.22 69 PRO A C 1
ATOM 546 O O . PRO A 1 69 ? 45.620 -9.098 -5.006 1.00 60.22 69 PRO A O 1
ATOM 549 N N . THR A 1 70 ? 46.435 -8.329 -6.940 1.00 63.09 70 THR A N 1
ATOM 550 C CA . THR A 1 70 ? 47.395 -7.375 -6.370 1.00 63.09 70 THR A CA 1
ATOM 551 C C . THR A 1 70 ? 46.790 -6.011 -6.011 1.00 63.09 70 THR A C 1
ATOM 553 O O . THR A 1 70 ? 47.419 -5.248 -5.278 1.00 63.09 70 THR A O 1
ATOM 556 N N . ASP A 1 71 ? 45.591 -5.677 -6.499 1.00 66.19 71 ASP A N 1
ATOM 557 C CA . ASP A 1 71 ? 45.011 -4.341 -6.328 1.00 66.19 71 ASP A CA 1
ATOM 558 C C . ASP A 1 71 ? 43.956 -4.304 -5.206 1.00 66.19 71 ASP A C 1
ATOM 560 O O . ASP A 1 71 ? 42.889 -4.914 -5.293 1.00 66.19 71 ASP A O 1
ATOM 564 N N . LYS A 1 72 ? 44.250 -3.562 -4.129 1.00 61.09 72 LYS A N 1
ATOM 565 C CA . LYS A 1 72 ? 43.420 -3.465 -2.910 1.00 61.09 72 LYS A CA 1
ATOM 566 C C . LYS A 1 72 ? 42.060 -2.792 -3.146 1.00 61.09 72 LYS A C 1
ATOM 568 O O . LYS A 1 72 ? 41.206 -2.839 -2.262 1.00 61.09 72 LYS A O 1
ATOM 573 N N . PHE A 1 73 ? 41.857 -2.182 -4.314 1.00 60.34 73 PHE A N 1
ATOM 574 C CA . PHE A 1 73 ? 40.608 -1.529 -4.716 1.00 60.34 73 PHE A CA 1
ATOM 575 C C . PHE A 1 73 ? 39.823 -2.301 -5.792 1.00 60.34 73 PHE A C 1
ATOM 577 O O . PHE A 1 73 ? 38.710 -1.893 -6.138 1.00 60.34 73 PHE A O 1
ATOM 584 N N . ALA A 1 74 ? 40.345 -3.424 -6.301 1.00 59.78 74 ALA A N 1
ATOM 585 C CA . ALA A 1 74 ? 39.689 -4.198 -7.351 1.00 59.78 74 ALA A CA 1
ATOM 586 C C . ALA A 1 74 ? 38.482 -4.974 -6.800 1.00 59.78 74 ALA A C 1
ATOM 588 O O . ALA A 1 74 ? 38.572 -6.095 -6.291 1.00 59.78 74 ALA A O 1
ATOM 589 N N . THR A 1 75 ? 37.304 -4.372 -6.928 1.00 61.25 75 THR A N 1
ATOM 590 C CA . THR A 1 75 ? 36.025 -5.043 -6.702 1.00 61.25 75 THR A CA 1
ATOM 591 C C . THR A 1 75 ? 35.862 -6.060 -7.830 1.00 61.25 75 THR A C 1
ATOM 593 O O . THR A 1 75 ? 35.642 -5.679 -8.973 1.00 61.25 75 THR A O 1
ATOM 596 N N . HIS A 1 76 ? 35.997 -7.356 -7.533 1.00 65.06 76 HIS A N 1
ATOM 597 C CA . HIS A 1 76 ? 35.852 -8.487 -8.471 1.00 65.06 76 HIS A CA 1
ATOM 598 C C . HIS A 1 76 ? 34.411 -8.634 -9.032 1.00 65.06 76 HIS A C 1
ATOM 600 O O . HIS A 1 76 ? 33.965 -9.723 -9.400 1.00 65.06 76 HIS A O 1
ATOM 606 N N . GLU A 1 77 ? 33.653 -7.538 -9.040 1.00 71.56 77 GLU A N 1
ATOM 607 C CA . GLU A 1 77 ? 32.275 -7.419 -9.475 1.00 71.56 77 GLU A CA 1
ATOM 608 C C . GLU A 1 77 ? 32.221 -7.295 -11.000 1.00 71.56 77 GLU A C 1
ATOM 610 O O . GLU A 1 77 ? 32.873 -6.444 -11.608 1.00 71.56 77 GLU A O 1
ATOM 615 N N . ILE A 1 78 ? 31.407 -8.140 -11.630 1.00 78.06 78 ILE A N 1
ATOM 616 C CA . ILE A 1 78 ? 31.190 -8.093 -13.077 1.00 78.06 78 ILE A CA 1
ATOM 617 C C . ILE A 1 78 ? 30.158 -7.004 -13.393 1.00 78.06 78 ILE A C 1
ATOM 619 O O . ILE A 1 78 ? 28.996 -7.108 -12.991 1.00 78.06 78 ILE A O 1
ATOM 623 N N . LYS A 1 79 ? 30.561 -5.991 -14.167 1.00 80.19 79 LYS A N 1
ATOM 624 C CA . LYS A 1 79 ? 29.632 -5.062 -14.827 1.00 80.19 79 LYS A CA 1
ATOM 625 C C . LYS A 1 79 ? 29.128 -5.696 -16.123 1.00 80.19 79 LYS A C 1
ATOM 627 O O . LYS A 1 79 ? 29.914 -6.240 -16.892 1.00 80.19 79 LYS A O 1
ATOM 632 N N . VAL A 1 80 ? 27.814 -5.670 -16.330 1.00 81.19 80 VAL A N 1
ATOM 633 C CA . VAL A 1 80 ? 27.158 -6.216 -17.525 1.00 81.19 80 VAL A CA 1
ATOM 634 C C . VAL A 1 80 ? 26.591 -5.052 -18.321 1.00 81.19 80 VAL A C 1
ATOM 636 O O . VAL A 1 80 ? 25.672 -4.388 -17.842 1.00 81.19 80 VAL A O 1
ATOM 639 N N . ASP A 1 81 ? 27.112 -4.849 -19.528 1.00 84.81 81 ASP A N 1
ATOM 640 C CA . ASP A 1 81 ? 26.586 -3.876 -20.482 1.00 84.81 81 ASP A CA 1
ATOM 641 C C . ASP A 1 81 ? 25.700 -4.578 -21.518 1.00 84.81 81 ASP A C 1
ATOM 643 O O . ASP A 1 81 ? 25.977 -5.701 -21.943 1.00 84.81 81 ASP A O 1
ATOM 647 N N . TYR A 1 82 ? 24.598 -3.924 -21.892 1.00 85.06 82 TYR A N 1
ATOM 648 C CA . TYR A 1 82 ? 23.614 -4.459 -22.832 1.00 85.06 82 TYR A CA 1
ATOM 649 C C . TYR A 1 82 ? 23.580 -3.631 -24.113 1.00 85.06 82 TYR A C 1
ATOM 651 O O . TYR A 1 82 ? 23.308 -2.427 -24.085 1.00 85.06 82 TYR A O 1
ATOM 659 N N . GLU A 1 83 ? 23.754 -4.306 -25.244 1.00 86.06 83 GLU A N 1
ATOM 660 C CA . GLU A 1 83 ? 23.572 -3.733 -26.574 1.00 86.06 83 GLU A CA 1
ATOM 661 C C . GLU A 1 83 ? 22.230 -4.170 -27.164 1.00 86.06 83 GLU A C 1
ATOM 663 O O . GLU A 1 83 ? 21.854 -5.340 -27.102 1.00 86.06 83 GLU A O 1
ATOM 668 N N . TYR A 1 84 ? 21.502 -3.217 -27.749 1.00 84.81 84 TYR A N 1
ATOM 669 C CA . TYR A 1 84 ? 20.222 -3.466 -28.411 1.00 84.81 84 TYR A CA 1
ATOM 670 C C . TYR A 1 84 ? 20.407 -3.304 -29.915 1.00 84.81 84 TYR A C 1
ATOM 672 O O . TYR A 1 84 ? 20.902 -2.273 -30.374 1.00 84.81 84 TYR A O 1
ATOM 680 N N . LYS A 1 85 ? 20.003 -4.322 -30.671 1.00 87.00 85 LYS A N 1
ATOM 681 C CA . LYS A 1 85 ? 20.124 -4.383 -32.131 1.00 87.00 85 LYS A CA 1
ATOM 682 C C . LYS A 1 85 ? 18.746 -4.307 -32.780 1.00 87.00 85 LYS A C 1
ATOM 684 O O . LYS A 1 85 ? 17.756 -4.697 -32.157 1.00 87.00 85 LYS A O 1
ATOM 689 N N . SER A 1 86 ? 18.687 -3.776 -34.000 1.00 84.56 86 SER A N 1
ATOM 690 C CA . SER A 1 86 ? 17.444 -3.759 -34.778 1.00 84.56 86 SER A CA 1
ATOM 691 C C . SER A 1 86 ? 17.017 -5.182 -35.147 1.00 84.56 86 SER A C 1
ATOM 693 O O . SER A 1 86 ? 17.856 -6.063 -35.323 1.00 84.56 86 SER A O 1
ATOM 695 N N . ILE A 1 87 ? 15.706 -5.397 -35.270 1.00 83.69 87 ILE A N 1
ATOM 696 C CA . ILE A 1 87 ? 15.139 -6.669 -35.740 1.00 83.69 87 ILE A CA 1
ATOM 697 C C . ILE A 1 87 ? 15.363 -6.824 -37.251 1.00 83.69 87 ILE A C 1
ATOM 699 O O . ILE A 1 87 ? 15.608 -7.930 -37.717 1.00 83.69 87 ILE A O 1
ATOM 703 N N . GLU A 1 88 ? 15.298 -5.718 -37.997 1.00 84.94 88 GLU A N 1
ATOM 704 C CA . GLU A 1 88 ? 15.465 -5.699 -39.456 1.00 84.94 88 GLU A CA 1
ATOM 705 C C . GLU A 1 88 ? 16.935 -5.890 -39.859 1.00 84.94 88 GLU A C 1
ATOM 707 O O . GLU A 1 88 ? 17.230 -6.659 -40.766 1.00 84.94 88 GLU A O 1
ATOM 712 N N . ASP A 1 89 ? 17.859 -5.262 -39.121 1.00 86.19 89 ASP A N 1
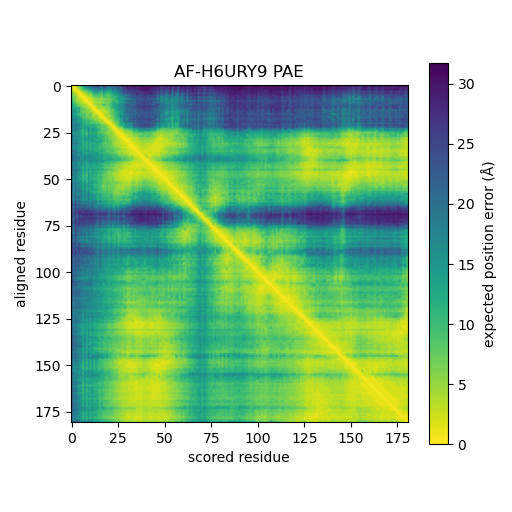ATOM 713 C CA . ASP A 1 89 ? 19.301 -5.306 -39.379 1.00 86.19 89 ASP A CA 1
ATOM 714 C C . ASP A 1 89 ? 20.089 -5.679 -38.108 1.00 86.19 89 ASP A C 1
ATOM 716 O O . ASP A 1 89 ? 20.390 -4.807 -37.280 1.00 86.19 89 ASP A O 1
ATOM 720 N N . PRO A 1 90 ? 20.519 -6.946 -37.956 1.00 82.56 90 PRO A N 1
ATOM 721 C CA . PRO A 1 90 ? 21.264 -7.412 -36.780 1.00 82.56 90 PRO A CA 1
ATOM 722 C C . PRO A 1 90 ? 22.639 -6.752 -36.575 1.00 82.56 90 PRO A C 1
ATOM 724 O O . PRO A 1 90 ? 23.213 -6.827 -35.485 1.00 82.56 90 PRO A O 1
ATOM 727 N N . ASN A 1 91 ? 23.191 -6.107 -37.606 1.00 84.25 91 ASN A N 1
ATOM 728 C CA . ASN A 1 91 ? 24.477 -5.407 -37.529 1.00 84.25 91 ASN A CA 1
ATOM 729 C C . ASN A 1 91 ? 24.346 -3.961 -37.032 1.00 84.25 91 ASN A C 1
ATOM 731 O O . ASN A 1 91 ? 25.350 -3.344 -36.679 1.00 84.25 91 ASN A O 1
ATOM 735 N N . LYS A 1 92 ? 23.126 -3.415 -36.969 1.00 85.38 92 LYS A N 1
ATOM 736 C CA . LYS A 1 92 ? 22.890 -2.033 -36.555 1.00 85.38 92 LYS A CA 1
ATOM 737 C C . LYS A 1 92 ? 22.539 -1.971 -35.071 1.00 85.38 92 LYS A C 1
ATOM 739 O O . LYS A 1 92 ? 21.466 -2.404 -34.645 1.00 85.38 92 LYS A O 1
ATOM 744 N N . VAL A 1 93 ? 23.448 -1.404 -34.283 1.00 84.88 93 VAL A N 1
ATOM 745 C CA . VAL A 1 93 ? 23.218 -1.118 -32.862 1.00 84.88 93 VAL A CA 1
ATOM 746 C C . VAL A 1 93 ? 22.373 0.149 -32.742 1.00 84.88 93 VAL A C 1
ATOM 748 O O . VAL A 1 93 ? 22.693 1.170 -33.347 1.00 84.88 93 VAL A O 1
ATOM 751 N N . VAL A 1 94 ? 21.285 0.087 -31.971 1.00 84.00 94 VAL A N 1
ATOM 752 C CA . VAL A 1 94 ? 20.362 1.214 -31.764 1.00 84.00 94 VAL A CA 1
ATOM 753 C C . VAL A 1 94 ? 20.809 2.018 -30.537 1.00 84.00 94 VAL A C 1
ATOM 755 O O . VAL A 1 94 ? 20.779 1.472 -29.426 1.00 84.00 94 VAL A O 1
ATOM 758 N N . PRO A 1 95 ? 21.195 3.300 -30.678 1.00 85.38 95 PRO A N 1
ATOM 759 C CA . PRO A 1 95 ? 21.568 4.160 -29.554 1.00 85.38 95 PRO A CA 1
ATOM 760 C C . PRO A 1 95 ? 20.409 4.368 -28.569 1.00 85.38 95 PRO A C 1
ATOM 762 O O . PRO A 1 95 ? 19.256 4.361 -28.993 1.00 85.38 95 PRO A O 1
ATOM 765 N N . PRO A 1 96 ? 20.676 4.591 -27.268 1.00 81.50 96 PRO A N 1
ATOM 766 C CA . PRO A 1 96 ? 19.635 4.764 -26.251 1.00 81.50 96 PRO A CA 1
ATOM 767 C C . PRO A 1 96 ? 18.684 5.936 -26.526 1.00 81.50 96 PRO A C 1
ATOM 769 O O . PRO A 1 96 ? 17.508 5.834 -26.201 1.00 81.50 96 PRO A O 1
ATOM 772 N N . GLU A 1 97 ? 19.162 7.002 -27.166 1.00 82.62 97 GLU A N 1
ATOM 773 C CA . GLU A 1 97 ? 18.365 8.192 -27.500 1.00 82.62 97 GLU A CA 1
ATOM 774 C C . GLU A 1 97 ? 17.280 7.915 -28.547 1.00 82.62 97 GLU A C 1
ATOM 776 O O . GLU A 1 97 ? 16.218 8.527 -28.526 1.00 82.62 97 GLU A O 1
ATOM 781 N N . GLN A 1 98 ? 17.520 6.949 -29.436 1.00 81.75 98 GLN A N 1
ATOM 782 C CA . GLN A 1 98 ? 16.568 6.545 -30.473 1.00 81.75 98 GLN A CA 1
ATOM 783 C C . GLN A 1 98 ? 15.567 5.496 -29.965 1.00 81.75 98 GLN A C 1
ATOM 785 O O . GLN A 1 98 ? 14.693 5.052 -30.710 1.00 81.75 98 GLN A O 1
ATOM 790 N N . ARG A 1 99 ? 15.685 5.063 -28.703 1.00 83.38 99 ARG A N 1
ATOM 791 C CA . ARG A 1 99 ? 14.818 4.032 -28.123 1.00 83.38 99 ARG A CA 1
ATOM 792 C C . ARG A 1 99 ? 13.586 4.680 -27.508 1.00 83.38 99 ARG A C 1
ATOM 794 O O . ARG A 1 99 ? 13.665 5.358 -26.487 1.00 83.38 99 ARG A O 1
ATOM 801 N N . ILE A 1 100 ? 12.428 4.379 -28.083 1.00 86.31 100 ILE A N 1
ATOM 802 C CA . ILE A 1 100 ? 11.125 4.786 -27.554 1.00 86.31 100 ILE A CA 1
ATOM 803 C C . ILE A 1 100 ? 10.426 3.555 -26.978 1.00 86.31 100 ILE A C 1
ATOM 805 O O . ILE A 1 100 ? 10.528 2.450 -27.517 1.00 86.31 100 ILE A O 1
ATOM 809 N N . LYS A 1 101 ? 9.718 3.722 -25.858 1.00 87.75 101 LYS A N 1
ATOM 810 C CA . LYS A 1 101 ? 8.937 2.631 -25.271 1.00 87.75 101 LYS A CA 1
ATOM 811 C C . LYS A 1 101 ? 7.669 2.420 -26.096 1.00 87.75 101 LYS A C 1
ATOM 813 O O . LYS A 1 101 ? 6.817 3.298 -26.174 1.00 87.75 101 LYS A O 1
ATOM 818 N N . GLY A 1 102 ? 7.553 1.239 -26.696 1.00 90.12 102 GLY A N 1
ATOM 819 C CA . GLY A 1 102 ? 6.333 0.788 -27.358 1.00 90.12 102 GLY A CA 1
ATOM 820 C C . GLY A 1 102 ? 5.421 0.050 -26.384 1.00 90.12 102 GLY A C 1
ATOM 821 O O . GLY A 1 102 ? 5.850 -0.903 -25.732 1.00 90.12 102 GLY A O 1
ATOM 822 N N . PHE A 1 103 ? 4.160 0.464 -26.304 1.00 92.31 103 PHE A N 1
ATOM 823 C CA . PHE A 1 103 ? 3.113 -0.232 -25.561 1.00 92.31 103 PHE A CA 1
ATOM 824 C C . PHE A 1 103 ? 2.208 -0.967 -26.543 1.00 92.31 103 PHE A C 1
ATOM 826 O O . PHE A 1 103 ? 1.752 -0.397 -27.530 1.00 92.31 103 PHE A O 1
ATOM 833 N N . ARG A 1 104 ? 1.944 -2.250 -26.295 1.00 93.75 104 ARG A N 1
ATOM 834 C CA . ARG A 1 104 ? 1.021 -3.020 -27.134 1.00 93.75 104 ARG A CA 1
ATOM 835 C C . ARG A 1 104 ? -0.418 -2.693 -26.754 1.00 93.75 104 ARG A C 1
ATOM 837 O O . ARG A 1 104 ? -0.798 -2.868 -25.598 1.00 93.75 104 ARG A O 1
ATOM 844 N N . TYR A 1 105 ? -1.203 -2.265 -27.734 1.00 93.81 105 TYR A N 1
ATOM 845 C CA . TYR A 1 105 ? -2.641 -2.062 -27.625 1.00 93.81 105 TYR A CA 1
ATOM 846 C C . TYR A 1 105 ? -3.338 -2.974 -28.641 1.00 93.81 105 TYR A C 1
ATOM 848 O O . TYR A 1 105 ? -3.493 -2.647 -29.818 1.00 93.81 105 TYR A O 1
ATOM 856 N N . GLY A 1 106 ? -3.667 -4.187 -28.189 1.00 94.19 106 GLY A N 1
ATOM 857 C CA . GLY A 1 106 ? -4.110 -5.266 -29.070 1.00 94.19 106 GLY A CA 1
ATOM 858 C C . GLY A 1 106 ? -3.007 -5.659 -30.070 1.00 94.19 106 GLY A C 1
ATOM 859 O O . GLY A 1 106 ? -1.882 -5.926 -29.637 1.00 94.19 106 GLY A O 1
ATOM 860 N N . PRO A 1 107 ? -3.292 -5.705 -31.385 1.00 93.69 107 PRO A N 1
ATOM 861 C CA . PRO A 1 107 ? -2.297 -6.034 -32.407 1.00 93.69 107 PRO A CA 1
ATOM 862 C C . PRO A 1 107 ? -1.337 -4.874 -32.724 1.00 93.69 107 PRO A C 1
ATOM 864 O O . PRO A 1 107 ? -0.308 -5.094 -33.356 1.00 93.69 107 PRO A O 1
ATOM 867 N N . GLN A 1 108 ? -1.656 -3.644 -32.306 1.00 94.44 108 GLN A N 1
ATOM 868 C CA . GLN A 1 108 ? -0.868 -2.454 -32.627 1.00 94.44 108 GLN A CA 1
ATOM 869 C C . GLN A 1 108 ? 0.157 -2.145 -31.530 1.00 94.44 108 GLN A C 1
ATOM 871 O O . GLN A 1 108 ? -0.093 -2.349 -30.339 1.00 94.44 108 GLN A O 1
ATOM 876 N N . VAL A 1 109 ? 1.315 -1.615 -31.928 1.00 92.19 109 VAL A N 1
ATOM 877 C CA . VAL A 1 109 ? 2.332 -1.086 -31.010 1.00 92.19 109 VAL A CA 1
ATOM 878 C C . VAL A 1 109 ? 2.249 0.435 -31.045 1.00 92.19 109 VAL A C 1
ATOM 880 O O . VAL A 1 109 ? 2.539 1.045 -32.069 1.00 92.19 109 VAL A O 1
ATOM 883 N N . VAL A 1 110 ? 1.866 1.042 -29.924 1.00 92.69 110 VAL A N 1
ATOM 884 C CA . VAL A 1 110 ? 1.783 2.495 -29.760 1.00 92.69 110 VAL A CA 1
ATOM 885 C C . VAL A 1 110 ? 3.084 2.991 -29.122 1.00 92.69 110 VAL A C 1
ATOM 887 O O . VAL A 1 110 ? 3.366 2.636 -27.971 1.00 92.69 110 VAL A O 1
ATOM 890 N N . PRO A 1 111 ? 3.909 3.776 -29.833 1.00 91.88 111 PRO A N 1
ATOM 891 C CA . PRO A 1 111 ? 5.077 4.410 -29.238 1.00 91.88 111 PRO A CA 1
ATOM 892 C C . PRO A 1 111 ? 4.631 5.566 -28.336 1.00 91.88 111 PRO A C 1
ATOM 894 O O . PRO A 1 111 ? 3.878 6.432 -28.770 1.00 91.88 111 PRO A O 1
ATOM 897 N N . ILE A 1 112 ? 5.093 5.583 -27.084 1.00 90.62 112 ILE A N 1
ATOM 898 C CA . ILE A 1 112 ? 4.860 6.693 -26.150 1.00 90.62 112 ILE A CA 1
ATOM 899 C C . ILE A 1 112 ? 6.217 7.142 -25.612 1.00 90.62 112 ILE A C 1
ATOM 901 O O . ILE A 1 112 ? 7.001 6.327 -25.104 1.00 90.62 112 ILE A O 1
ATOM 905 N N . SER A 1 113 ? 6.509 8.437 -25.724 1.00 90.19 113 SER A N 1
ATOM 906 C CA . SER A 1 113 ? 7.747 9.002 -25.184 1.00 90.19 113 SER A CA 1
ATOM 907 C C . SER A 1 113 ? 7.755 8.979 -23.650 1.00 90.19 113 SER A C 1
ATOM 909 O O . SER A 1 113 ? 6.718 8.897 -22.988 1.00 90.19 113 SER A O 1
ATOM 911 N N . SER A 1 114 ? 8.940 9.059 -23.041 1.00 87.31 114 SER A N 1
ATOM 912 C CA . SER A 1 114 ? 9.059 9.142 -21.579 1.00 87.31 114 SER A CA 1
ATOM 913 C C . SER A 1 114 ? 8.357 10.378 -21.006 1.00 87.31 114 SER A C 1
ATOM 915 O O . SER A 1 114 ? 7.719 10.268 -19.960 1.00 87.31 114 SER A O 1
ATOM 917 N N . ALA A 1 115 ? 8.431 11.516 -21.706 1.00 88.38 115 ALA A N 1
ATOM 918 C CA . ALA A 1 115 ? 7.808 12.773 -21.300 1.00 88.38 115 ALA A CA 1
ATOM 919 C C . ALA A 1 115 ? 6.273 12.697 -21.330 1.00 88.38 115 ALA A C 1
ATOM 921 O O . ALA A 1 115 ? 5.616 13.066 -20.356 1.00 88.38 115 ALA A O 1
ATOM 922 N N . GLU A 1 116 ? 5.695 12.156 -22.407 1.00 88.19 116 GLU A N 1
ATOM 923 C CA . GLU A 1 116 ? 4.243 11.954 -22.512 1.00 88.19 116 GLU A CA 1
ATOM 924 C C . GLU A 1 116 ? 3.744 10.965 -21.460 1.00 88.19 116 GLU A C 1
ATOM 926 O O . GLU A 1 116 ? 2.740 11.215 -20.793 1.00 88.19 116 GLU A O 1
ATOM 931 N N . LEU A 1 117 ? 4.472 9.861 -21.255 1.00 88.81 117 LEU A N 1
ATOM 932 C CA . LEU A 1 117 ? 4.108 8.863 -20.256 1.00 88.81 117 LEU A CA 1
ATOM 933 C C . LEU A 1 117 ? 4.075 9.468 -18.849 1.00 88.81 117 LEU A C 1
ATOM 935 O O . LEU A 1 117 ? 3.179 9.152 -18.070 1.00 88.81 117 LEU A O 1
ATOM 939 N N . GLU A 1 118 ? 5.036 10.325 -18.508 1.00 89.06 118 GLU A N 1
ATOM 940 C CA . GLU A 1 118 ? 5.088 10.977 -17.200 1.00 89.06 118 GLU A CA 1
ATOM 941 C C . GLU A 1 118 ? 3.988 12.031 -17.013 1.00 89.06 118 GLU A C 1
ATOM 943 O O . GLU A 1 118 ? 3.448 12.157 -15.909 1.00 89.06 118 GLU A O 1
ATOM 948 N N . ALA A 1 119 ? 3.611 12.737 -18.081 1.00 89.81 119 ALA A N 1
ATOM 949 C CA . ALA A 1 119 ? 2.502 13.687 -18.064 1.00 89.81 119 ALA A CA 1
ATOM 950 C C . ALA A 1 119 ? 1.138 12.991 -17.907 1.00 89.81 119 ALA A C 1
ATOM 952 O O . ALA A 1 119 ? 0.292 13.459 -17.145 1.00 89.81 119 ALA A O 1
ATOM 953 N N . VAL A 1 120 ? 0.935 11.859 -18.589 1.00 89.50 120 VAL A N 1
ATOM 954 C CA . VAL A 1 120 ? -0.329 11.098 -18.574 1.00 89.50 120 VAL A CA 1
ATOM 955 C C . VAL A 1 120 ? -0.453 10.204 -17.334 1.00 89.50 120 VAL A C 1
ATOM 957 O O . VAL A 1 120 ? -1.557 9.821 -16.936 1.00 89.50 120 VAL A O 1
ATOM 960 N N . LYS A 1 121 ? 0.664 9.856 -16.687 1.00 91.19 121 LYS A N 1
ATOM 961 C CA . LYS A 1 121 ? 0.657 8.981 -15.512 1.00 91.19 121 LYS A CA 1
ATOM 962 C C . LYS A 1 121 ? -0.155 9.595 -14.373 1.00 91.19 121 LYS A C 1
ATOM 964 O O . LYS A 1 121 ? 0.130 10.687 -13.889 1.00 91.19 121 LYS A O 1
A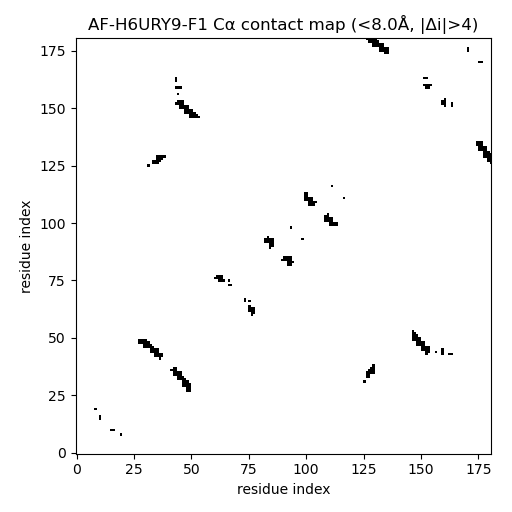TOM 969 N N . PHE A 1 122 ? -1.109 8.818 -13.862 1.00 91.94 122 PHE A N 1
ATOM 970 C CA . PHE A 1 122 ? -1.854 9.174 -12.660 1.00 91.94 122 PHE A CA 1
ATOM 971 C C . PHE A 1 122 ? -0.899 9.368 -11.472 1.00 91.94 122 PHE A C 1
ATOM 973 O O . PHE A 1 122 ? -0.132 8.464 -11.126 1.00 91.94 122 PHE A O 1
ATOM 980 N N . LYS A 1 123 ? -0.953 10.548 -10.845 1.00 90.00 123 LYS A N 1
ATOM 981 C CA . LYS A 1 123 ? -0.167 10.904 -9.657 1.00 90.00 123 LYS A CA 1
ATOM 982 C C . LYS A 1 123 ? -1.037 10.714 -8.407 1.00 90.00 123 LYS A C 1
ATOM 984 O O . LYS A 1 123 ? -1.825 11.603 -8.091 1.00 90.00 123 LYS A O 1
ATOM 989 N N . PRO A 1 124 ? -0.951 9.563 -7.708 1.00 88.00 124 PRO A N 1
ATOM 990 C CA . PRO A 1 124 ? -1.757 9.327 -6.519 1.00 88.00 124 PRO A CA 1
ATOM 991 C C . PRO A 1 124 ? -1.266 10.1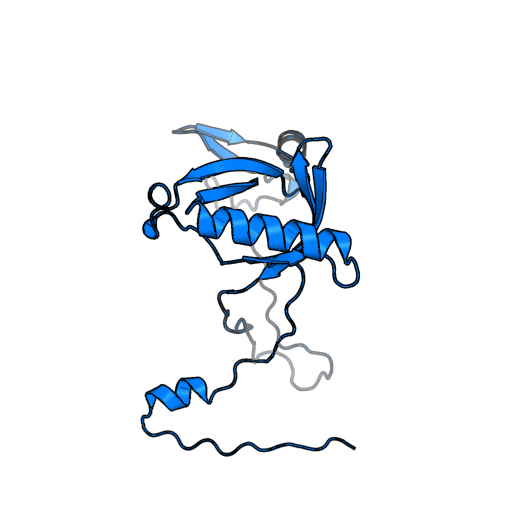75 -5.346 1.00 88.00 124 PRO A C 1
ATOM 993 O O . PRO A 1 124 ? -0.074 10.203 -5.033 1.00 88.00 124 PRO A O 1
ATOM 996 N N . GLU A 1 125 ? -2.204 10.797 -4.642 1.00 87.88 125 GLU A N 1
ATOM 997 C CA . GLU A 1 125 ? -1.946 11.391 -3.337 1.00 87.88 125 GLU A CA 1
ATOM 998 C C . GLU A 1 125 ? -1.941 10.295 -2.262 1.00 87.88 125 GLU A C 1
ATOM 1000 O O . GLU A 1 125 ? -2.851 9.463 -2.196 1.00 87.88 125 GLU A O 1
ATOM 1005 N N . LYS A 1 126 ? -0.912 10.286 -1.406 1.00 87.12 126 LYS A N 1
ATOM 1006 C CA . LYS A 1 126 ? -0.835 9.355 -0.275 1.00 87.12 126 LYS A CA 1
ATOM 1007 C C . LYS A 1 126 ? -1.867 9.759 0.774 1.00 87.12 126 LYS A C 1
ATOM 1009 O O . LYS A 1 126 ? -1.627 10.664 1.567 1.00 87.12 126 LYS A O 1
ATOM 1014 N N . SER A 1 127 ? -2.990 9.062 0.802 1.00 88.94 127 SER A N 1
ATOM 1015 C CA . SER A 1 127 ? -4.061 9.281 1.770 1.00 88.94 127 SER A CA 1
ATOM 1016 C C . SER A 1 127 ? -4.673 7.947 2.173 1.00 88.94 127 SER A C 1
ATOM 1018 O O . SER A 1 127 ? -4.470 6.955 1.479 1.00 88.94 127 SER A O 1
ATOM 1020 N N . VAL A 1 128 ? -5.348 7.931 3.321 1.00 91.56 128 VAL A N 1
ATOM 1021 C CA . VAL A 1 128 ? -6.097 6.774 3.813 1.00 91.56 128 VAL A CA 1
ATOM 1022 C C . VAL A 1 128 ? -7.533 7.244 4.011 1.00 91.56 128 VAL A C 1
ATOM 1024 O O . VAL A 1 128 ? -7.857 7.831 5.047 1.00 91.56 128 VAL A O 1
ATOM 1027 N N . LYS A 1 129 ? -8.372 7.059 2.988 1.00 93.25 129 LYS A N 1
ATOM 1028 C CA . LYS A 1 129 ? -9.749 7.589 2.963 1.00 93.25 129 LYS A CA 1
ATOM 1029 C C . LYS A 1 129 ? -10.764 6.462 3.055 1.00 93.25 129 LYS A C 1
ATOM 1031 O O . LYS A 1 129 ? -10.712 5.513 2.271 1.00 93.25 129 LYS A O 1
ATOM 1036 N N . LEU A 1 130 ? -11.696 6.567 3.996 1.00 94.00 130 LEU A N 1
ATOM 1037 C CA . LEU A 1 130 ? -12.807 5.631 4.110 1.00 94.00 130 LEU A CA 1
ATOM 1038 C C . LEU A 1 130 ? -13.759 5.810 2.920 1.00 94.00 130 LEU A C 1
ATOM 1040 O O . LEU A 1 130 ? -14.277 6.899 2.691 1.00 94.00 130 LEU A O 1
ATOM 1044 N N . LEU A 1 131 ? -14.004 4.730 2.180 1.00 93.50 131 LEU A N 1
ATOM 1045 C CA . LEU A 1 131 ? -15.005 4.698 1.112 1.00 93.50 131 LEU A CA 1
ATOM 1046 C C . LEU A 1 131 ? -16.372 4.263 1.647 1.00 93.50 131 LEU A C 1
ATOM 1048 O O . LEU A 1 131 ? -17.397 4.791 1.230 1.00 93.50 131 LEU A O 1
ATOM 1052 N N . GLY A 1 132 ? -16.391 3.310 2.580 1.00 93.38 132 GLY A N 1
ATOM 1053 C CA . GLY A 1 132 ? -17.624 2.833 3.198 1.00 93.38 132 GLY A CA 1
ATOM 1054 C C . GLY A 1 132 ? -17.416 1.619 4.096 1.00 93.38 132 GLY A C 1
ATOM 1055 O O . GLY A 1 132 ? -16.310 1.088 4.208 1.00 93.38 132 GLY A O 1
ATOM 1056 N N . PHE A 1 133 ? -18.503 1.175 4.724 1.00 94.75 133 PHE A N 1
ATOM 1057 C CA . PHE A 1 133 ? -18.543 -0.045 5.525 1.00 94.75 133 PHE A CA 1
ATOM 1058 C C . PHE A 1 133 ? -19.352 -1.123 4.810 1.00 94.75 133 PHE A C 1
ATOM 1060 O O . PHE A 1 133 ? -20.362 -0.839 4.169 1.00 94.75 133 PHE A O 1
ATOM 1067 N N . THR A 1 134 ? -18.920 -2.368 4.947 1.00 95.31 134 THR A N 1
ATOM 1068 C CA . THR A 1 134 ? -19.633 -3.540 4.440 1.00 95.31 134 THR A CA 1
ATOM 1069 C C . THR A 1 134 ? -19.614 -4.651 5.486 1.00 95.31 134 THR A C 1
ATOM 1071 O O . THR A 1 134 ? -18.919 -4.547 6.496 1.00 95.31 134 THR A O 1
ATOM 1074 N N . ASP A 1 135 ? -20.406 -5.697 5.291 1.00 94.88 135 ASP A N 1
ATOM 1075 C CA . ASP A 1 135 ? -20.396 -6.866 6.169 1.00 94.88 135 ASP A CA 1
ATOM 1076 C C . ASP A 1 135 ? -19.113 -7.677 6.005 1.00 94.88 135 ASP A C 1
ATOM 1078 O O . ASP A 1 135 ? -18.602 -7.840 4.894 1.00 94.88 135 ASP A O 1
ATOM 1082 N N . ALA A 1 136 ? -18.601 -8.231 7.107 1.00 91.94 136 ALA A N 1
ATOM 1083 C CA . ALA A 1 136 ? -17.407 -9.074 7.066 1.00 91.94 136 ALA A CA 1
ATOM 1084 C C . ALA A 1 136 ? -17.578 -10.302 6.151 1.00 91.94 136 ALA A C 1
ATOM 1086 O O . ALA A 1 136 ? -16.609 -10.760 5.551 1.00 91.94 136 ALA A O 1
ATOM 1087 N N . SER A 1 137 ? -18.809 -10.800 5.992 1.00 92.62 137 SER A N 1
ATOM 1088 C CA . SER A 1 137 ? -19.143 -11.918 5.102 1.00 92.62 137 SER A CA 1
ATOM 1089 C C . SER A 1 137 ? -18.922 -11.613 3.620 1.00 92.62 137 SER A C 1
ATOM 1091 O O . SER A 1 137 ? -18.672 -12.534 2.848 1.00 92.62 137 SER A O 1
ATOM 1093 N N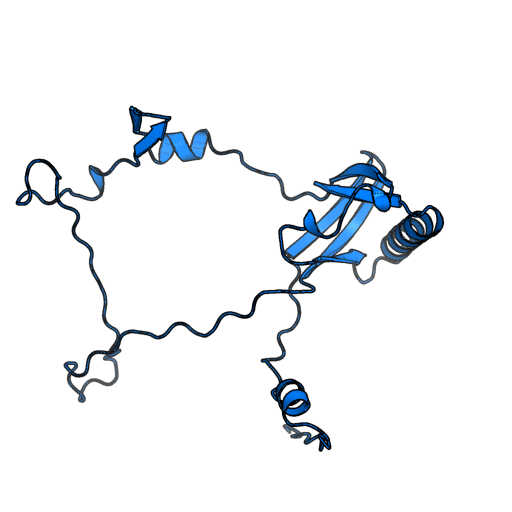 . ASN A 1 138 ? -18.986 -10.340 3.216 1.00 93.00 138 ASN A N 1
ATOM 1094 C CA . ASN A 1 138 ? -18.828 -9.950 1.814 1.00 93.00 138 ASN A CA 1
ATOM 1095 C C . ASN A 1 138 ? -17.367 -10.031 1.356 1.00 93.00 138 ASN A C 1
ATOM 1097 O O . ASN A 1 138 ? -17.098 -10.138 0.161 1.00 93.00 138 ASN A O 1
ATOM 1101 N N . ILE A 1 139 ? -16.413 -9.987 2.294 1.00 91.62 139 ILE A N 1
ATOM 1102 C CA . ILE A 1 139 ? -14.983 -10.038 1.990 1.00 91.62 139 ILE A CA 1
ATOM 1103 C C . ILE A 1 139 ? -14.436 -11.419 2.343 1.00 91.62 139 ILE A C 1
ATOM 1105 O O . ILE A 1 139 ? -13.954 -11.676 3.447 1.00 91.62 139 ILE A O 1
ATOM 1109 N N . MET A 1 140 ? -14.481 -12.315 1.362 1.00 92.25 140 MET A N 1
ATOM 1110 C CA . MET A 1 140 ? -13.949 -13.663 1.504 1.00 92.25 140 MET A CA 1
ATOM 1111 C C . MET A 1 140 ? -12.417 -13.659 1.508 1.00 92.25 140 MET A C 1
ATOM 1113 O O . MET A 1 140 ? -11.765 -12.865 0.829 1.00 92.25 140 MET A O 1
ATOM 1117 N N . ARG A 1 141 ? -11.817 -14.604 2.242 1.00 89.81 141 ARG A N 1
ATOM 1118 C CA . ARG A 1 141 ? -10.356 -14.685 2.420 1.00 89.81 141 ARG A CA 1
ATOM 1119 C C . ARG A 1 141 ? -9.576 -14.816 1.106 1.00 89.81 141 ARG A C 1
ATOM 1121 O O . ARG A 1 141 ? -8.446 -14.352 1.025 1.00 89.81 141 ARG A O 1
ATOM 1128 N N . HIS A 1 142 ? -10.166 -15.432 0.087 1.00 92.81 142 HIS A N 1
ATOM 1129 C CA . HIS A 1 142 ? -9.531 -15.608 -1.219 1.00 92.81 142 HIS A CA 1
ATOM 1130 C C . HIS A 1 142 ? -9.499 -14.325 -2.071 1.00 92.81 142 HIS A C 1
ATOM 1132 O O . HIS A 1 142 ? -8.825 -14.309 -3.094 1.00 92.81 142 HIS A O 1
ATOM 1138 N N . TYR A 1 143 ? -10.175 -13.244 -1.659 1.00 93.25 143 TYR A N 1
ATOM 1139 C CA . TYR A 1 143 ? -10.063 -11.929 -2.306 1.00 93.25 143 TYR A CA 1
ATOM 1140 C C . TYR A 1 143 ? -8.847 -11.120 -1.836 1.00 93.25 143 TYR A C 1
ATOM 1142 O O . TYR A 1 143 ? -8.585 -10.037 -2.357 1.00 93.25 143 TYR A O 1
ATOM 1150 N N . TYR A 1 144 ? -8.096 -11.603 -0.845 1.00 91.38 144 TYR A N 1
ATOM 1151 C CA . TYR A 1 144 ? -6.916 -10.897 -0.353 1.00 91.38 144 TYR A CA 1
ATOM 1152 C C . TYR A 1 144 ? -5.770 -10.998 -1.363 1.00 91.38 144 TYR A C 1
ATOM 1154 O O . TYR A 1 144 ? -5.392 -12.090 -1.773 1.00 91.38 144 TYR A O 1
ATOM 1162 N N . LEU A 1 145 ? -5.206 -9.848 -1.747 1.00 88.81 145 LEU A N 1
ATOM 1163 C CA . LEU A 1 145 ? -4.207 -9.767 -2.820 1.00 88.81 145 LEU A CA 1
ATOM 1164 C C . LEU A 1 145 ? -2.759 -9.639 -2.332 1.00 88.81 145 LEU A C 1
ATOM 1166 O O . LEU A 1 145 ? -1.849 -10.154 -2.972 1.00 88.81 145 LEU A O 1
ATOM 1170 N N . LYS A 1 146 ? -2.517 -8.883 -1.256 1.00 87.62 146 LYS A N 1
ATOM 1171 C CA . LYS A 1 146 ? -1.170 -8.438 -0.860 1.00 87.62 146 LYS A CA 1
ATOM 1172 C C . LYS A 1 146 ? -0.941 -8.577 0.648 1.00 87.62 146 LYS A C 1
ATOM 1174 O O . LYS A 1 146 ? -1.850 -8.934 1.391 1.00 87.62 146 LYS A O 1
ATOM 1179 N N . ASP A 1 147 ? 0.288 -8.277 1.065 1.00 86.56 147 ASP A N 1
ATOM 1180 C CA . ASP A 1 147 ? 0.753 -8.143 2.445 1.00 86.56 147 ASP A CA 1
ATOM 1181 C C . ASP A 1 147 ? -0.254 -7.470 3.386 1.00 86.56 147 ASP A C 1
ATOM 1183 O O . ASP A 1 147 ? -0.918 -6.486 3.044 1.00 86.56 147 ASP A O 1
ATOM 1187 N N . VAL A 1 148 ? -0.284 -7.959 4.625 1.00 90.75 148 VAL A N 1
ATOM 1188 C CA . VAL A 1 148 ? -1.115 -7.420 5.695 1.00 90.75 148 VAL A CA 1
ATOM 1189 C C . VAL A 1 148 ? -0.415 -6.240 6.357 1.00 90.75 148 VAL A C 1
ATOM 1191 O O . VAL A 1 148 ? 0.733 -6.334 6.802 1.00 90.75 148 VAL A O 1
ATOM 1194 N N . ASN A 1 149 ? -1.155 -5.146 6.507 1.00 92.50 149 ASN A N 1
ATOM 1195 C CA . ASN A 1 149 ? -0.724 -3.960 7.234 1.00 92.50 149 ASN A CA 1
ATOM 1196 C C . ASN A 1 149 ? -1.488 -3.829 8.557 1.00 92.50 149 ASN A C 1
ATOM 1198 O O . ASN A 1 149 ? -2.632 -4.263 8.673 1.00 92.50 149 ASN A O 1
ATOM 1202 N N . ILE A 1 150 ? -0.854 -3.219 9.555 1.00 92.62 150 ILE A N 1
ATOM 1203 C CA . ILE A 1 150 ? -1.473 -2.845 10.828 1.00 92.62 150 ILE A CA 1
ATOM 1204 C C . ILE A 1 150 ? -1.580 -1.327 10.877 1.00 92.62 150 ILE A C 1
ATOM 1206 O O . ILE A 1 150 ? -0.593 -0.621 10.671 1.00 92.62 150 ILE A O 1
ATOM 1210 N N . PHE A 1 151 ? -2.776 -0.847 11.195 1.00 92.38 151 PHE A N 1
ATOM 1211 C CA . PHE A 1 151 ? -3.051 0.558 11.445 1.00 92.38 151 PHE A CA 1
ATOM 1212 C C . PHE A 1 151 ? -3.021 0.822 12.956 1.00 92.38 151 PHE A C 1
ATOM 1214 O O . PHE A 1 151 ? -3.703 0.139 13.721 1.00 92.38 151 PHE A O 1
ATOM 1221 N N . ILE A 1 152 ? -2.217 1.790 13.389 1.00 92.69 152 ILE A N 1
ATOM 1222 C CA . ILE A 1 152 ? -2.066 2.191 14.793 1.00 92.69 152 ILE A CA 1
ATOM 1223 C C . ILE A 1 152 ? -2.285 3.699 14.871 1.00 92.69 152 ILE A C 1
ATOM 1225 O O . ILE A 1 152 ? -1.884 4.430 13.973 1.00 92.69 152 ILE A O 1
ATOM 1229 N N . ALA A 1 153 ? -2.914 4.189 15.934 1.00 93.50 153 ALA A N 1
ATOM 1230 C CA . ALA A 1 153 ? -3.011 5.625 16.161 1.00 93.50 153 ALA A CA 1
ATOM 1231 C C . ALA A 1 153 ? -1.622 6.232 16.416 1.00 93.50 153 ALA A C 1
ATOM 1233 O O . ALA A 1 153 ? -0.709 5.548 16.882 1.00 93.50 153 ALA A O 1
ATOM 1234 N N . GLU A 1 154 ? -1.469 7.521 16.126 1.00 92.38 154 GLU A N 1
ATOM 1235 C CA . GLU A 1 154 ? -0.226 8.246 16.393 1.00 92.38 154 GLU A CA 1
ATOM 1236 C C . GLU A 1 154 ? 0.204 8.097 17.872 1.00 92.38 154 GLU A C 1
ATOM 1238 O O . GLU A 1 154 ? -0.545 8.493 18.778 1.00 92.38 154 GLU A O 1
ATOM 1243 N N . PRO A 1 155 ? 1.402 7.542 18.148 1.00 87.00 155 PRO A N 1
ATOM 1244 C CA . PRO A 1 155 ? 1.904 7.403 19.508 1.00 87.00 155 PRO A CA 1
ATOM 1245 C C . PRO A 1 155 ? 2.038 8.769 20.186 1.00 87.00 155 PRO A C 1
ATOM 1247 O O . PRO A 1 155 ? 2.675 9.677 19.662 1.00 87.00 155 PRO A O 1
ATOM 1250 N N . GLY A 1 156 ? 1.427 8.916 21.361 1.00 89.44 156 GLY A N 1
ATOM 1251 C CA . GLY A 1 156 ? 1.385 10.175 22.114 1.00 89.44 156 GLY A CA 1
ATOM 1252 C C . GLY A 1 156 ? 0.081 10.961 21.951 1.00 89.44 156 GLY A C 1
ATOM 1253 O O . GLY A 1 156 ? -0.276 11.738 22.838 1.00 89.44 156 GLY A O 1
ATOM 1254 N N . ASN A 1 157 ? -0.705 10.703 20.902 1.00 92.50 157 ASN A N 1
ATOM 1255 C CA . ASN A 1 157 ? -1.988 11.369 20.699 1.00 92.50 157 ASN A CA 1
ATOM 1256 C C . ASN A 1 157 ? -3.147 10.574 21.327 1.00 92.50 157 ASN A C 1
ATOM 1258 O O . ASN A 1 157 ? -3.777 9.728 20.690 1.00 92.50 157 ASN A O 1
ATOM 1262 N N . LYS A 1 158 ? -3.469 10.876 22.593 1.00 93.38 158 LYS A N 1
ATOM 1263 C CA . LYS A 1 158 ? -4.541 10.190 23.346 1.00 93.38 158 LYS A CA 1
ATOM 1264 C C . LYS A 1 158 ? -5.906 10.250 22.650 1.00 93.38 158 LYS A C 1
ATOM 1266 O O . LYS A 1 158 ? -6.649 9.272 22.696 1.00 93.38 158 LYS A O 1
ATO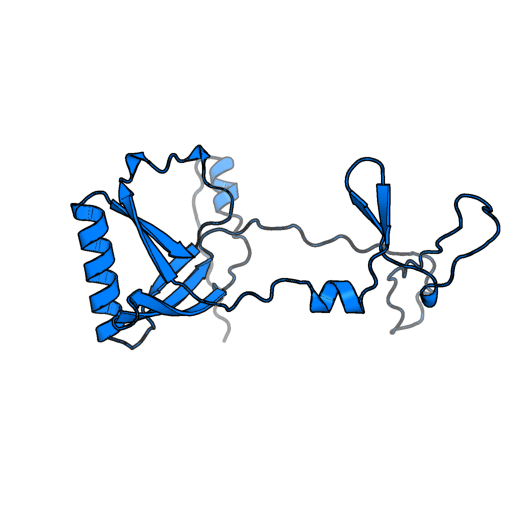M 1271 N N . LYS A 1 159 ? -6.230 11.369 21.990 1.00 92.44 159 LYS A N 1
ATOM 1272 C CA . LYS A 1 159 ? -7.510 11.543 21.284 1.00 92.44 159 LYS A CA 1
ATOM 1273 C C . LYS A 1 159 ? -7.606 10.606 20.080 1.00 92.44 159 LYS A C 1
ATOM 1275 O O . LYS A 1 159 ? -8.616 9.929 19.920 1.00 92.44 159 LYS A O 1
ATOM 1280 N N . ALA A 1 160 ? -6.540 10.516 19.283 1.00 91.88 160 ALA A N 1
ATOM 1281 C CA . ALA A 1 160 ? -6.487 9.611 18.137 1.00 91.88 160 ALA A CA 1
ATOM 1282 C C . ALA A 1 160 ? -6.538 8.134 18.562 1.00 91.88 160 ALA A C 1
ATOM 1284 O O . ALA A 1 160 ? -7.239 7.339 17.940 1.00 91.88 160 ALA A O 1
ATOM 1285 N N . ILE A 1 161 ? -5.855 7.777 19.658 1.00 94.31 161 ILE A N 1
ATOM 1286 C CA . ILE A 1 161 ? -5.888 6.421 20.231 1.00 94.31 161 ILE A CA 1
ATOM 1287 C C . ILE A 1 161 ? -7.310 6.038 20.642 1.00 94.31 161 ILE A C 1
ATOM 1289 O O . ILE A 1 161 ? -7.773 4.945 20.313 1.00 94.31 161 ILE A O 1
ATOM 1293 N N . LEU A 1 162 ? -8.013 6.938 21.333 1.00 94.69 162 LEU A N 1
ATOM 1294 C CA . LEU A 1 162 ? -9.387 6.693 21.756 1.00 94.69 162 LEU A CA 1
ATOM 1295 C C . LEU A 1 162 ? -10.327 6.544 20.553 1.00 94.69 162 LEU A C 1
ATOM 1297 O O . LEU A 1 162 ? -11.097 5.588 20.516 1.00 94.69 162 LEU A O 1
ATOM 1301 N N . ALA A 1 163 ? -10.220 7.434 19.562 1.00 93.31 163 ALA A N 1
ATOM 1302 C CA . ALA A 1 163 ? -11.057 7.417 18.362 1.00 93.31 163 ALA A CA 1
ATOM 1303 C C . ALA A 1 163 ? -10.846 6.159 17.502 1.00 93.31 163 ALA A C 1
ATOM 1305 O O . ALA A 1 163 ? -11.804 5.565 17.014 1.00 93.31 163 ALA A O 1
ATOM 1306 N N . LEU A 1 164 ? -9.598 5.714 17.334 1.00 93.06 164 LEU A N 1
ATOM 1307 C CA . LEU A 1 164 ? -9.314 4.486 16.592 1.00 93.06 164 LEU A CA 1
ATOM 1308 C C . LEU A 1 164 ? -9.779 3.238 17.358 1.00 93.06 164 LEU A C 1
ATOM 1310 O O . LEU A 1 164 ? -10.299 2.299 16.759 1.00 93.06 164 LEU A O 1
ATOM 1314 N N . SER A 1 165 ? -9.605 3.227 18.682 1.00 93.88 165 SER A N 1
ATOM 1315 C CA . SER A 1 165 ? -10.052 2.126 19.541 1.00 93.88 165 SER A CA 1
ATOM 1316 C C . SER A 1 165 ? -11.575 1.986 19.538 1.00 93.88 165 SER A C 1
ATOM 1318 O O . SER A 1 165 ? -12.082 0.871 19.404 1.00 93.88 165 SER A O 1
ATOM 1320 N N . SER A 1 166 ? -12.313 3.099 19.633 1.00 94.62 166 SER A N 1
ATOM 1321 C CA . SER A 1 166 ? -13.777 3.078 19.566 1.00 94.62 166 SER A CA 1
ATOM 1322 C C . SER A 1 166 ? -14.267 2.596 18.203 1.00 94.62 166 SER A C 1
ATOM 1324 O O . SER A 1 166 ? -15.133 1.725 18.156 1.00 94.62 166 SER A O 1
ATOM 1326 N N . LEU A 1 167 ? -13.658 3.068 17.109 1.00 92.75 167 LEU A N 1
ATOM 1327 C CA . LEU A 1 167 ? -13.965 2.607 15.753 1.00 92.75 167 LEU A CA 1
ATOM 1328 C C . LEU A 1 167 ? -13.738 1.094 15.604 1.00 92.75 167 LEU A C 1
ATOM 1330 O O . LEU A 1 167 ? -14.622 0.375 15.147 1.00 92.75 167 LEU A O 1
ATOM 1334 N N . ALA A 1 168 ? -12.575 0.594 16.029 1.00 93.56 168 ALA A N 1
ATOM 1335 C CA . ALA A 1 168 ? -12.236 -0.823 15.915 1.00 93.56 168 ALA A CA 1
ATOM 1336 C C . ALA A 1 168 ? -13.181 -1.721 16.731 1.00 93.56 168 ALA A C 1
ATOM 1338 O O . ALA A 1 168 ? -13.549 -2.806 16.277 1.00 93.56 168 ALA A O 1
ATOM 1339 N N . ARG A 1 169 ? -13.592 -1.273 17.925 1.00 96.00 169 ARG A N 1
ATOM 1340 C CA . ARG A 1 169 ? -14.570 -1.989 1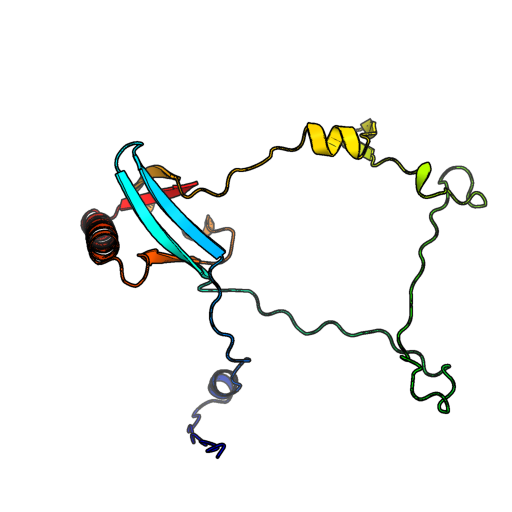8.759 1.00 96.00 169 ARG A CA 1
ATOM 1341 C C . ARG A 1 169 ? -15.953 -1.994 18.121 1.00 96.00 169 ARG A C 1
ATOM 1343 O O . ARG A 1 169 ? -16.519 -3.070 17.977 1.00 96.00 169 ARG A O 1
ATOM 1350 N N . ALA A 1 170 ? -16.433 -0.842 17.653 1.00 95.44 170 ALA A N 1
ATOM 1351 C CA . ALA A 1 170 ? -17.726 -0.735 16.981 1.00 95.44 170 ALA A CA 1
ATOM 1352 C C . ALA A 1 170 ? -17.798 -1.636 15.735 1.00 95.44 170 ALA A C 1
ATOM 1354 O O . ALA A 1 170 ? -18.767 -2.366 15.541 1.00 95.44 170 ALA A O 1
ATOM 1355 N N . MET A 1 171 ? -16.735 -1.663 14.925 1.00 94.25 171 MET A N 1
ATOM 1356 C CA . MET A 1 171 ? -16.639 -2.553 13.763 1.00 94.25 171 MET A CA 1
ATOM 1357 C C . MET A 1 171 ? -16.694 -4.035 14.154 1.00 94.25 171 MET A C 1
ATOM 1359 O O . MET A 1 171 ? -17.352 -4.826 13.480 1.00 94.25 171 MET A O 1
ATOM 1363 N N . LYS A 1 172 ? -16.034 -4.412 15.256 1.00 95.19 172 LYS A N 1
ATOM 1364 C CA . LYS A 1 172 ? -16.052 -5.785 15.770 1.00 95.19 172 LYS A CA 1
ATOM 1365 C C . LYS A 1 172 ? -17.430 -6.182 16.302 1.00 95.19 172 LYS A C 1
ATOM 1367 O O . LYS A 1 172 ? -17.877 -7.287 16.022 1.00 95.19 172 LYS A O 1
ATOM 1372 N N . GLU A 1 173 ? -18.088 -5.301 17.052 1.00 96.44 173 GLU A N 1
ATOM 1373 C CA . GLU A 1 173 ? -19.423 -5.538 17.617 1.00 96.44 173 GLU A CA 1
ATOM 1374 C C . GLU A 1 173 ? -20.487 -5.678 16.524 1.00 96.44 173 GLU A C 1
ATOM 1376 O O . GLU A 1 173 ? -21.318 -6.578 16.584 1.00 96.44 173 GLU A O 1
ATOM 1381 N N . MET A 1 174 ? -20.420 -4.842 15.485 1.00 95.31 174 MET A N 1
ATOM 1382 C CA . MET A 1 174 ? -21.365 -4.880 14.363 1.00 95.31 174 MET A CA 1
ATOM 1383 C C . MET A 1 174 ? -20.991 -5.896 13.272 1.00 95.31 174 MET A C 1
ATOM 1385 O O . MET A 1 174 ? -21.709 -6.009 12.280 1.00 95.31 174 MET A O 1
ATOM 1389 N N . ASN A 1 175 ? -19.865 -6.605 13.416 1.00 94.75 175 ASN A N 1
ATOM 1390 C CA . ASN A 1 175 ? -19.291 -7.492 12.398 1.00 94.75 175 ASN A CA 1
ATOM 1391 C C . ASN A 1 175 ? -19.155 -6.828 11.006 1.00 94.75 175 ASN A C 1
ATOM 1393 O O . ASN A 1 175 ? -19.397 -7.441 9.960 1.00 94.75 175 ASN A O 1
ATOM 1397 N N . LYS A 1 176 ? -18.770 -5.547 11.000 1.00 94.75 176 LYS A N 1
ATOM 1398 C CA . LYS A 1 176 ? -18.569 -4.740 9.791 1.00 94.75 176 LYS A CA 1
ATOM 1399 C C . LYS A 1 176 ? -17.082 -4.540 9.518 1.00 94.75 176 LYS A C 1
ATOM 1401 O O . LYS A 1 176 ? -16.259 -4.437 10.425 1.00 94.75 176 LYS A O 1
ATOM 1406 N N . VAL A 1 177 ? -16.744 -4.416 8.244 1.00 94.19 177 VAL A N 1
ATOM 1407 C CA . VAL A 1 177 ? -15.399 -4.118 7.748 1.00 94.19 177 VAL A CA 1
ATOM 1408 C C . VAL A 1 177 ? -15.413 -2.814 6.960 1.00 94.19 177 VAL A C 1
ATOM 1410 O O . VAL A 1 177 ? -16.409 -2.456 6.336 1.00 94.19 177 VA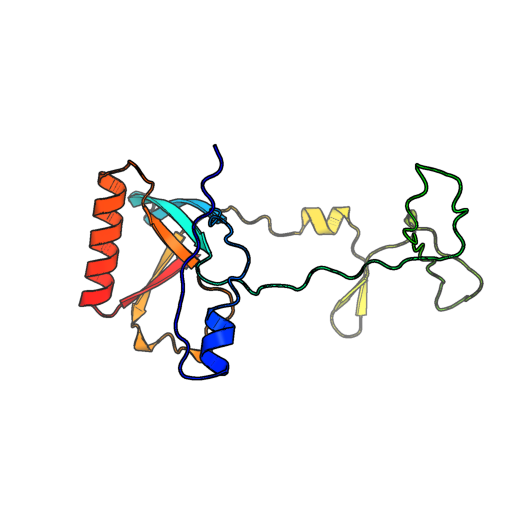L A O 1
ATOM 1413 N N . ALA A 1 178 ? -14.306 -2.080 7.019 1.00 93.88 178 ALA A N 1
ATOM 1414 C CA . ALA A 1 178 ? -14.144 -0.797 6.351 1.00 93.88 178 ALA A CA 1
ATOM 1415 C C . ALA A 1 178 ? -13.388 -0.986 5.035 1.00 93.88 178 ALA A C 1
ATOM 1417 O O . ALA A 1 178 ? -12.340 -1.634 5.007 1.00 93.88 178 ALA A O 1
ATOM 1418 N N . ILE A 1 179 ? -13.899 -0.388 3.962 1.00 93.94 179 ILE A N 1
ATOM 1419 C CA . ILE A 1 179 ? -13.216 -0.299 2.673 1.00 93.94 179 ILE A CA 1
ATOM 1420 C C . ILE A 1 179 ? -12.516 1.054 2.618 1.00 93.94 179 ILE A C 1
ATOM 1422 O O . ILE A 1 179 ? -13.148 2.099 2.775 1.00 93.94 179 ILE A O 1
ATOM 1426 N N . VAL A 1 180 ? -11.204 1.025 2.409 1.00 93.19 180 VAL A N 1
ATOM 1427 C CA . VAL A 1 180 ? -10.327 2.193 2.499 1.00 93.19 180 VAL A CA 1
ATOM 1428 C C . VAL A 1 180 ? -9.488 2.297 1.228 1.00 93.19 180 VAL A C 1
ATOM 1430 O O . VAL A 1 180 ? -9.054 1.273 0.697 1.00 93.19 180 VAL A O 1
ATOM 1433 N N . ARG A 1 181 ? -9.277 3.526 0.750 1.00 90.25 181 ARG A N 1
ATOM 1434 C CA . ARG A 1 181 ? -8.375 3.866 -0.357 1.00 90.25 181 ARG A CA 1
ATOM 1435 C C . ARG A 1 181 ? -7.040 4.371 0.164 1.00 90.25 181 ARG A C 1
ATOM 1437 O O . ARG A 1 181 ? -7.088 5.214 1.088 1.00 90.25 181 ARG A O 1
#

Foldseek 3Di:
DDDDDDDDDDDPDVVVVVVVPDDDDDDWDWPDWAWAPADPPDTFTKTKTFPDDDDDDDDDFDFDPPDDPPDPPDPRGDDDDDWDADPVDRVDTDDPVNDFDWDDDDPDTDTDHPVRCVVPDDDDDPYKYWPDKDALVVDDPVPDDDTDMDMAGDPPPPVSNVVVVVVVVVCVVVNMDTDID